Protein AF-A0A960WEB6-F1 (afdb_monomer_lite)

Structure (mmCIF, N/CA/C/O backbone):
data_AF-A0A960WEB6-F1
#
_entry.id   AF-A0A960WEB6-F1
#
loop_
_atom_site.group_PDB
_atom_site.id
_atom_site.type_symbol
_atom_site.label_atom_id
_atom_site.label_alt_id
_atom_site.label_comp_id
_atom_site.label_asym_id
_atom_site.label_entity_id
_atom_site.label_seq_id
_atom_site.pdbx_PDB_ins_code
_atom_site.Cartn_x
_atom_site.Cartn_y
_atom_site.Cartn_z
_atom_site.occupancy
_atom_site.B_iso_or_equiv
_atom_site.auth_seq_id
_atom_site.auth_comp_id
_atom_site.auth_asym_id
_atom_site.auth_atom_id
_atom_site.pdbx_PDB_model_num
ATOM 1 N N . MET A 1 1 ? 11.091 -29.863 21.873 1.00 41.56 1 MET A N 1
ATOM 2 C CA . MET A 1 1 ? 10.348 -28.771 21.211 1.00 41.56 1 MET A CA 1
ATOM 3 C C . MET A 1 1 ? 10.052 -27.746 22.289 1.00 41.56 1 MET A C 1
ATOM 5 O O . MET A 1 1 ? 9.128 -27.956 23.065 1.00 41.56 1 MET A O 1
ATOM 9 N N . GLU A 1 2 ? 10.918 -26.744 22.429 1.00 36.41 2 GLU A N 1
ATOM 10 C CA . GLU A 1 2 ? 10.738 -25.656 23.397 1.00 36.41 2 GLU A CA 1
ATOM 11 C C . GLU A 1 2 ? 9.617 -24.738 22.902 1.00 36.41 2 GLU A C 1
ATOM 13 O O . GLU A 1 2 ? 9.575 -24.373 21.727 1.00 36.41 2 GLU A O 1
ATOM 18 N N . ARG A 1 3 ? 8.642 -24.470 23.773 1.00 39.19 3 ARG A N 1
ATOM 19 C CA . ARG A 1 3 ? 7.502 -23.602 23.480 1.00 39.19 3 ARG A CA 1
ATOM 20 C C . ARG A 1 3 ? 7.914 -22.182 23.846 1.00 39.19 3 ARG A C 1
ATOM 22 O O . ARG A 1 3 ? 8.181 -21.927 25.014 1.00 39.19 3 ARG A O 1
ATOM 29 N N . ILE A 1 4 ? 7.975 -21.312 22.843 1.00 36.56 4 ILE A N 1
ATOM 30 C CA . ILE A 1 4 ? 8.180 -19.869 23.007 1.00 36.56 4 ILE A CA 1
ATOM 31 C C . ILE A 1 4 ? 7.032 -19.332 23.867 1.00 36.56 4 ILE A C 1
ATOM 33 O O . ILE A 1 4 ? 5.871 -19.702 23.648 1.00 36.56 4 ILE A O 1
ATOM 37 N N . SER A 1 5 ? 7.366 -18.536 24.880 1.00 41.53 5 SER A N 1
ATOM 38 C CA . SER A 1 5 ? 6.390 -18.057 25.862 1.00 41.53 5 SER A CA 1
ATOM 39 C C . SER A 1 5 ? 5.524 -16.937 25.265 1.00 41.53 5 SER A C 1
ATOM 41 O O . SER A 1 5 ? 6.010 -16.194 24.414 1.00 41.53 5 SER A O 1
ATOM 43 N N . PRO A 1 6 ? 4.254 -16.777 25.687 1.00 51.25 6 PRO A N 1
ATOM 44 C CA . PRO A 1 6 ? 3.373 -15.714 25.190 1.00 51.25 6 PRO A CA 1
ATOM 45 C C . PRO A 1 6 ? 3.965 -14.304 25.348 1.00 51.25 6 PRO A C 1
ATOM 47 O O . PRO A 1 6 ? 3.775 -13.474 24.466 1.00 51.25 6 PRO A O 1
ATOM 50 N N . ASP A 1 7 ? 4.752 -14.074 26.404 1.00 44.97 7 ASP A N 1
ATOM 51 C CA . ASP A 1 7 ? 5.433 -12.797 26.653 1.00 44.97 7 ASP A CA 1
ATOM 52 C C . ASP A 1 7 ? 6.537 -12.485 25.618 1.00 44.97 7 ASP A C 1
ATOM 54 O O . ASP A 1 7 ? 6.751 -11.327 25.269 1.00 44.97 7 ASP A O 1
ATOM 58 N N . GLU A 1 8 ? 7.189 -13.501 25.033 1.00 43.72 8 GLU A N 1
ATOM 59 C CA . GLU A 1 8 ? 8.201 -13.301 23.978 1.00 43.72 8 GLU A CA 1
ATOM 60 C C . GLU A 1 8 ? 7.568 -12.940 22.619 1.00 43.72 8 GLU A C 1
ATOM 62 O O . GLU A 1 8 ? 8.235 -12.361 21.759 1.00 43.72 8 GLU A O 1
ATOM 67 N N . MET A 1 9 ? 6.277 -13.240 22.406 1.00 47.41 9 MET A N 1
ATOM 68 C CA . MET A 1 9 ? 5.550 -12.769 21.217 1.00 47.41 9 MET A CA 1
ATOM 69 C C . MET A 1 9 ? 5.162 -11.289 21.315 1.00 47.41 9 MET A C 1
ATOM 71 O O . MET A 1 9 ? 5.065 -10.621 20.285 1.00 47.41 9 MET A O 1
ATOM 75 N N . GLU A 1 10 ? 4.956 -10.761 22.523 1.00 42.75 10 GLU A N 1
ATOM 76 C CA . GLU A 1 10 ? 4.537 -9.370 22.724 1.00 42.75 10 GLU A CA 1
ATOM 77 C C . GLU A 1 10 ? 5.713 -8.387 22.560 1.00 42.75 10 GLU A C 1
ATOM 79 O O . GLU A 1 10 ? 5.542 -7.284 22.032 1.00 42.75 10 GLU A O 1
ATOM 84 N N . GLU A 1 11 ? 6.937 -8.823 22.877 1.00 34.66 11 GLU A N 1
ATOM 85 C CA . GLU A 1 11 ? 8.160 -8.022 22.705 1.00 34.66 11 GLU A CA 1
ATOM 86 C C . GLU A 1 11 ? 8.600 -7.872 21.233 1.00 34.66 11 GLU A C 1
ATOM 88 O O . GLU A 1 11 ? 9.258 -6.896 20.865 1.00 34.66 11 GLU A O 1
ATOM 93 N N . LEU A 1 12 ? 8.176 -8.780 20.345 1.00 32.31 12 LEU A N 1
ATOM 94 C CA . LEU A 1 12 ? 8.430 -8.679 18.899 1.00 32.31 12 LEU A CA 1
ATOM 95 C C . LEU A 1 12 ? 7.468 -7.718 18.179 1.00 32.31 12 LEU A C 1
ATOM 97 O O . LEU A 1 12 ? 7.772 -7.265 17.077 1.00 32.31 12 LEU A O 1
ATOM 101 N N . SER A 1 13 ? 6.346 -7.344 18.804 1.00 39.22 13 SER A N 1
ATOM 102 C CA . SER A 1 13 ? 5.365 -6.405 18.237 1.00 39.22 13 SER A CA 1
ATOM 103 C C . SER A 1 13 ? 5.716 -4.923 18.472 1.00 39.22 13 SER A C 1
ATOM 105 O O . SER A 1 13 ? 5.025 -4.032 17.958 1.00 39.22 13 SER A O 1
ATOM 107 N N . GLN A 1 14 ? 6.759 -4.623 19.252 1.00 34.97 14 GLN A N 1
ATOM 108 C CA . GLN A 1 14 ? 7.078 -3.250 19.667 1.00 34.97 14 GLN A CA 1
ATOM 109 C C . GLN A 1 14 ? 8.171 -2.566 18.839 1.00 34.97 14 GLN A C 1
ATOM 111 O O . GLN A 1 14 ? 8.515 -1.420 19.120 1.00 34.97 14 GLN A O 1
ATOM 116 N N . LYS A 1 15 ? 8.691 -3.196 17.778 1.00 34.06 15 LYS A N 1
ATOM 117 C CA . LYS A 1 15 ? 9.842 -2.657 17.042 1.00 34.06 15 LYS A CA 1
ATOM 118 C C . LYS A 1 15 ? 9.571 -2.369 15.569 1.00 34.06 15 LYS A C 1
ATOM 120 O O . LYS A 1 15 ? 10.258 -2.892 14.704 1.00 34.06 15 LYS A O 1
ATOM 125 N N . THR A 1 16 ? 8.648 -1.450 15.305 1.00 36.56 16 THR A N 1
ATOM 126 C CA . THR A 1 16 ? 8.572 -0.747 14.012 1.00 36.56 16 THR A CA 1
ATOM 127 C C . THR A 1 16 ? 7.872 0.599 14.181 1.00 36.56 16 THR A C 1
ATOM 129 O O . THR A 1 16 ? 6.838 0.888 13.587 1.00 36.56 16 THR A O 1
ATOM 132 N N . GLU A 1 17 ? 8.470 1.488 14.976 1.00 37.22 17 GLU A N 1
ATOM 133 C CA . GLU A 1 17 ? 8.289 2.928 14.757 1.00 37.22 17 GLU A CA 1
ATOM 134 C C . GLU A 1 17 ? 9.098 3.330 13.517 1.00 37.22 17 GLU A C 1
ATOM 136 O O . GLU A 1 17 ? 10.108 4.029 13.565 1.00 37.22 17 GLU A O 1
ATOM 141 N N . SER A 1 18 ? 8.671 2.827 12.360 1.00 40.78 18 SER A N 1
ATOM 142 C CA . SER A 1 18 ? 9.039 3.412 11.082 1.00 40.78 18 SER A CA 1
ATOM 143 C C . SER A 1 18 ? 8.237 4.705 10.988 1.00 40.78 18 SER A C 1
ATOM 145 O O . SER A 1 18 ? 7.078 4.680 10.573 1.00 40.78 18 SER A O 1
ATOM 147 N N . SER A 1 19 ? 8.834 5.817 11.432 1.00 41.06 19 SER A N 1
ATOM 148 C CA . SER A 1 19 ? 8.321 7.184 11.283 1.00 41.06 19 SER A CA 1
ATOM 149 C C . SER A 1 19 ? 8.014 7.471 9.808 1.00 41.06 19 SER A C 1
ATOM 151 O O . SER A 1 19 ? 8.820 8.018 9.058 1.00 41.06 19 SER A O 1
ATOM 153 N N . ASN A 1 20 ? 6.836 7.042 9.359 1.00 49.72 20 ASN A N 1
ATOM 154 C CA . ASN A 1 20 ? 6.242 7.373 8.073 1.00 49.72 20 ASN A CA 1
ATOM 155 C C . ASN A 1 20 ? 5.567 8.748 8.208 1.00 49.72 20 ASN A C 1
ATOM 157 O O . ASN A 1 20 ? 4.365 8.858 7.976 1.00 49.72 20 ASN A O 1
ATOM 161 N N . ASP A 1 21 ? 6.317 9.775 8.618 1.00 51.50 21 ASP A N 1
ATOM 162 C CA . ASP A 1 21 ? 5.832 11.168 8.691 1.00 51.50 21 ASP A CA 1
ATOM 163 C C . ASP A 1 21 ? 5.622 11.790 7.300 1.00 51.50 21 ASP A C 1
ATOM 165 O O . ASP A 1 21 ? 5.039 12.859 7.153 1.00 51.50 21 ASP A O 1
ATOM 169 N N . GLY A 1 22 ? 6.059 11.101 6.243 1.00 62.12 22 GLY A N 1
ATOM 170 C CA . GLY A 1 22 ? 5.788 11.489 4.865 1.00 62.12 22 GLY A CA 1
ATOM 171 C C . GLY A 1 22 ? 4.398 11.065 4.381 1.00 62.12 22 GLY A C 1
ATOM 172 O O . GLY A 1 22 ? 3.859 10.025 4.764 1.00 62.12 22 GLY A O 1
ATOM 173 N N . VAL A 1 23 ? 3.861 11.822 3.419 1.00 77.75 23 VAL A N 1
ATOM 174 C CA . VAL A 1 23 ? 2.577 11.536 2.748 1.00 77.75 23 VAL A CA 1
ATOM 175 C C . VAL A 1 23 ? 2.565 10.170 2.040 1.00 77.75 23 VAL A C 1
ATOM 177 O O . VAL A 1 23 ? 1.503 9.583 1.839 1.00 77.75 23 VAL A O 1
ATOM 180 N N . ALA A 1 24 ? 3.731 9.639 1.656 1.00 82.94 24 ALA A N 1
ATOM 181 C CA . ALA A 1 24 ? 3.850 8.364 0.954 1.00 82.94 24 ALA A CA 1
ATOM 182 C C . ALA A 1 24 ? 4.373 7.237 1.858 1.00 82.94 24 ALA A C 1
ATOM 184 O O . ALA A 1 24 ? 5.443 7.360 2.453 1.00 82.94 24 ALA A O 1
ATOM 185 N N . ILE A 1 25 ? 3.671 6.101 1.877 1.00 86.56 25 ILE A N 1
ATOM 186 C CA . ILE A 1 25 ? 4.084 4.890 2.596 1.00 86.56 25 ILE A CA 1
ATOM 187 C C . ILE A 1 25 ? 5.228 4.218 1.834 1.00 86.56 25 ILE A C 1
ATOM 189 O O . ILE A 1 25 ? 5.082 3.866 0.658 1.00 86.56 25 ILE A O 1
ATOM 193 N N . LYS A 1 26 ? 6.352 3.987 2.520 1.00 83.00 26 LYS A N 1
ATOM 194 C CA . LYS A 1 26 ? 7.469 3.179 2.017 1.00 83.00 26 LYS A CA 1
ATOM 195 C C . LYS A 1 26 ? 7.743 2.035 2.986 1.00 83.00 26 LYS A C 1
ATOM 197 O O . LYS A 1 26 ? 8.348 2.249 4.027 1.00 83.00 26 LYS A O 1
ATOM 202 N N . LEU A 1 27 ? 7.335 0.828 2.606 1.00 86.56 27 LEU A N 1
ATOM 203 C CA . LEU A 1 27 ? 7.599 -0.382 3.384 1.00 86.56 27 LEU A CA 1
ATOM 204 C C . LEU A 1 27 ? 9.065 -0.813 3.253 1.00 86.56 27 LEU A C 1
ATOM 206 O O . LEU A 1 27 ? 9.566 -0.986 2.133 1.00 86.56 27 LEU A O 1
ATOM 210 N N . LYS A 1 28 ? 9.745 -1.004 4.382 1.00 87.56 28 LYS A N 1
ATOM 211 C CA . LYS A 1 28 ? 11.046 -1.676 4.502 1.00 87.56 28 LYS A CA 1
ATOM 212 C C . LYS A 1 28 ? 10.857 -3.168 4.787 1.00 87.56 28 LYS A C 1
ATOM 214 O O . LYS A 1 28 ? 9.741 -3.670 4.802 1.00 87.56 28 LYS A O 1
ATOM 219 N N . ASP A 1 29 ? 11.968 -3.882 4.906 1.00 88.69 29 ASP A N 1
ATOM 220 C CA . ASP A 1 29 ? 11.950 -5.285 5.315 1.00 88.69 29 ASP A CA 1
ATOM 221 C C . ASP A 1 29 ? 11.409 -5.412 6.744 1.00 88.69 29 ASP A C 1
ATOM 223 O O . ASP A 1 29 ? 11.871 -4.699 7.635 1.00 88.69 29 ASP A O 1
ATOM 227 N N . GLY A 1 30 ? 10.415 -6.277 6.932 1.00 87.94 30 GLY A N 1
ATOM 228 C CA . GLY A 1 30 ? 9.715 -6.468 8.199 1.00 87.94 30 GLY A CA 1
ATOM 229 C C . GLY A 1 30 ? 8.650 -5.413 8.500 1.00 87.94 30 GLY A C 1
ATOM 230 O O . GLY A 1 30 ? 7.954 -5.555 9.500 1.00 87.94 30 GLY A O 1
ATOM 231 N N . ASP A 1 31 ? 8.490 -4.385 7.657 1.00 89.94 31 ASP A N 1
ATOM 232 C CA . ASP A 1 31 ? 7.407 -3.418 7.822 1.00 89.94 31 ASP A CA 1
ATOM 233 C C . ASP A 1 31 ? 6.093 -3.988 7.269 1.00 89.94 31 ASP A C 1
ATOM 235 O O . ASP A 1 31 ? 6.035 -4.615 6.200 1.00 89.94 31 ASP A O 1
ATOM 239 N N . ASP A 1 32 ? 5.007 -3.635 7.940 1.00 92.88 32 ASP A N 1
ATOM 240 C CA . ASP A 1 32 ? 3.652 -3.822 7.462 1.00 92.88 32 ASP A CA 1
ATOM 241 C C . ASP A 1 32 ? 2.791 -2.587 7.744 1.00 92.88 32 ASP A C 1
ATOM 243 O O . ASP A 1 32 ? 3.136 -1.710 8.540 1.00 92.88 32 ASP A O 1
ATOM 247 N N . PHE A 1 33 ? 1.671 -2.484 7.036 1.00 92.69 33 PHE A N 1
ATOM 248 C CA . PHE A 1 33 ? 0.610 -1.560 7.400 1.00 92.69 33 PHE A CA 1
ATOM 249 C C . PHE A 1 33 ? -0.751 -2.229 7.250 1.00 92.69 33 PHE A C 1
ATOM 251 O O . PHE A 1 33 ? -0.976 -3.052 6.358 1.00 92.69 33 PHE A O 1
ATOM 258 N N . ASN A 1 34 ? -1.683 -1.790 8.090 1.00 93.56 34 ASN A N 1
ATOM 259 C CA . ASN A 1 34 ? -3.097 -2.107 7.975 1.00 93.56 34 ASN A CA 1
ATOM 260 C C . ASN A 1 34 ? -3.823 -0.897 7.400 1.00 93.56 34 ASN A C 1
ATOM 262 O O . ASN A 1 34 ? -3.634 0.218 7.881 1.00 93.56 34 ASN A O 1
ATOM 266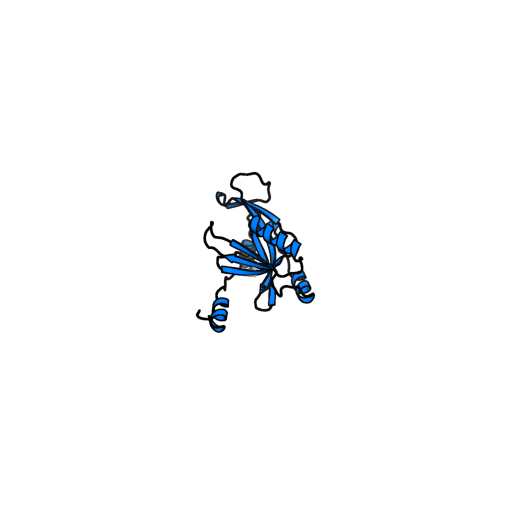 N N . GLY A 1 35 ? -4.639 -1.077 6.367 1.00 92.50 35 GLY A N 1
ATOM 267 C CA . GLY A 1 35 ? -5.379 0.047 5.808 1.00 92.50 35 GLY A CA 1
ATOM 268 C C . GLY A 1 35 ? -6.407 -0.320 4.755 1.00 92.50 35 GLY A C 1
ATOM 269 O O . GLY A 1 35 ? -6.467 -1.448 4.269 1.00 92.50 35 GLY A O 1
ATOM 270 N N . VAL A 1 36 ? -7.222 0.665 4.402 1.00 92.19 36 VAL A N 1
ATOM 271 C CA . VAL A 1 36 ? -8.290 0.547 3.406 1.00 92.19 36 VAL A CA 1
ATOM 272 C C . VAL A 1 36 ? -7.885 1.295 2.151 1.00 92.19 36 VAL A C 1
ATOM 274 O O . VAL A 1 36 ? -7.434 2.436 2.224 1.00 92.19 36 VAL A O 1
ATOM 277 N N . ILE A 1 37 ? -8.052 0.666 0.990 1.00 92.19 37 ILE A N 1
ATOM 278 C CA . ILE A 1 37 ? -7.805 1.320 -0.296 1.00 92.19 37 ILE A CA 1
ATOM 279 C C . ILE A 1 37 ? -8.994 2.217 -0.635 1.00 92.19 37 ILE A C 1
ATOM 281 O O . ILE A 1 37 ? -10.114 1.732 -0.768 1.00 92.19 37 ILE A O 1
ATOM 285 N N . VAL A 1 38 ? -8.736 3.510 -0.832 1.00 89.81 38 VAL A N 1
ATOM 286 C CA . VAL A 1 38 ? -9.773 4.515 -1.086 1.00 89.81 38 VAL A CA 1
ATOM 287 C C . VAL A 1 38 ? -9.698 4.993 -2.534 1.00 89.81 38 VAL A C 1
ATOM 289 O O . VAL A 1 38 ? -8.678 5.501 -3.003 1.00 89.81 38 VAL A O 1
ATOM 292 N N . GLY A 1 39 ? -10.804 4.845 -3.263 1.00 85.81 39 GLY A N 1
ATOM 293 C CA . GLY A 1 39 ? -10.948 5.352 -4.627 1.00 85.81 39 GLY A CA 1
ATOM 294 C C . GLY A 1 39 ? -10.140 4.595 -5.691 1.00 85.81 39 GLY A C 1
ATOM 295 O O . GLY A 1 39 ? -9.911 3.387 -5.615 1.00 85.81 39 GLY A O 1
ATOM 296 N N . LYS A 1 40 ? -9.763 5.311 -6.760 1.00 85.88 40 LYS A N 1
ATOM 297 C CA . LYS A 1 40 ? -9.049 4.744 -7.917 1.00 85.88 40 LYS A CA 1
ATOM 298 C C . LYS A 1 40 ? -7.540 4.897 -7.763 1.00 85.88 40 LYS A C 1
ATOM 300 O O . LYS A 1 40 ? -7.052 5.910 -7.271 1.00 85.88 40 LYS A O 1
ATOM 305 N N . TYR A 1 41 ? -6.801 3.924 -8.283 1.00 88.19 41 TYR A N 1
ATOM 306 C CA . TYR A 1 41 ? -5.347 3.999 -8.384 1.00 88.19 41 TYR A CA 1
ATOM 307 C C . TYR A 1 41 ? -4.910 4.681 -9.680 1.00 88.19 41 TYR A C 1
ATOM 309 O O . TYR A 1 41 ? -5.622 4.642 -10.687 1.00 88.19 41 TYR A O 1
ATOM 317 N N . LYS A 1 42 ? -3.715 5.280 -9.667 1.00 87.81 42 LYS A N 1
ATOM 318 C CA .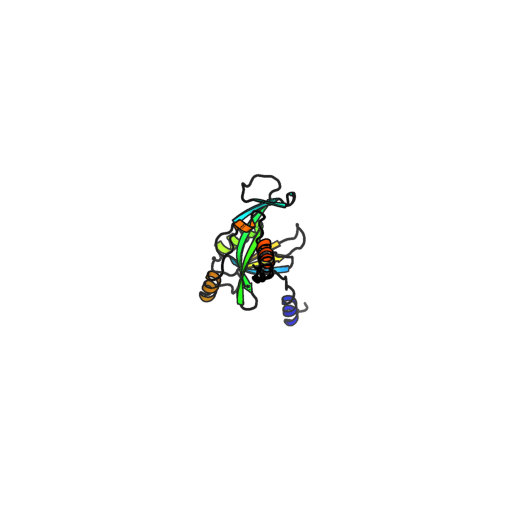 LYS A 1 42 ? -3.062 5.799 -10.877 1.00 87.81 42 LYS A CA 1
ATOM 319 C C . LYS A 1 42 ? -1.833 4.968 -11.210 1.00 87.81 42 LYS A C 1
ATOM 321 O O . LYS A 1 42 ? -1.041 4.631 -10.329 1.00 87.81 42 LYS A O 1
ATOM 326 N N . ILE A 1 43 ? -1.691 4.650 -12.491 1.00 85.19 43 ILE A N 1
ATOM 327 C CA . ILE A 1 43 ? -0.512 3.991 -13.049 1.00 85.19 43 ILE A CA 1
ATOM 328 C C . ILE A 1 43 ? 0.425 5.079 -13.559 1.00 85.19 43 ILE A C 1
ATOM 330 O O . ILE A 1 43 ? -0.019 6.035 -14.192 1.00 85.19 43 ILE A O 1
ATOM 334 N N . TY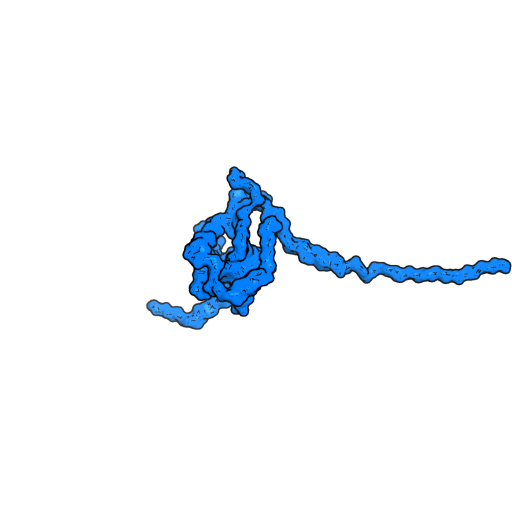R A 1 44 ? 1.713 4.917 -13.298 1.00 86.31 44 TYR A N 1
ATOM 335 C CA . TYR A 1 44 ? 2.754 5.781 -13.824 1.00 86.31 44 TYR A CA 1
ATOM 336 C C . TYR A 1 44 ? 4.009 4.974 -14.148 1.00 86.31 44 TYR A C 1
ATOM 338 O O . TYR A 1 44 ? 4.134 3.801 -13.783 1.00 86.31 44 TYR A O 1
ATOM 346 N N . TYR A 1 45 ? 4.947 5.600 -14.847 1.00 84.56 45 TYR A N 1
ATOM 347 C CA . TYR A 1 45 ? 6.192 4.969 -15.258 1.00 84.56 45 TYR A CA 1
ATOM 348 C C . TYR A 1 45 ? 7.355 5.730 -14.654 1.00 84.56 45 TYR A C 1
ATOM 350 O O . TYR A 1 45 ? 7.408 6.956 -14.747 1.00 84.56 45 TYR A O 1
ATOM 358 N N . ASN A 1 46 ? 8.298 5.011 -14.050 1.00 83.38 46 ASN A N 1
ATOM 359 C CA . ASN A 1 46 ? 9.525 5.604 -13.543 1.00 83.38 46 ASN A CA 1
ATOM 360 C C . ASN A 1 46 ? 10.756 5.006 -14.223 1.00 83.38 46 ASN A C 1
ATOM 362 O O . ASN A 1 46 ? 10.851 3.806 -14.478 1.00 83.38 46 ASN A O 1
ATOM 366 N N . ASN A 1 47 ? 11.732 5.857 -14.497 1.00 79.94 47 ASN A N 1
ATOM 367 C CA . ASN A 1 47 ? 13.047 5.446 -14.942 1.00 79.94 47 ASN A CA 1
ATOM 368 C C . ASN A 1 47 ? 14.047 5.824 -13.849 1.00 79.94 47 ASN A C 1
ATOM 370 O O . ASN A 1 47 ? 14.327 7.004 -13.633 1.00 79.94 47 ASN A O 1
ATOM 374 N N . PHE A 1 48 ? 14.561 4.815 -13.140 1.00 74.25 48 PHE A N 1
ATOM 375 C CA . PHE A 1 48 ? 15.507 5.019 -12.039 1.00 74.25 48 PHE A CA 1
ATOM 376 C C . PHE A 1 48 ? 16.815 5.656 -12.514 1.00 74.25 48 PHE A C 1
ATOM 378 O O . PHE A 1 48 ? 17.353 6.514 -11.817 1.00 74.25 48 PHE A O 1
ATOM 385 N N . ASN A 1 49 ? 17.283 5.303 -13.716 1.00 76.44 49 ASN A N 1
ATOM 386 C CA . ASN A 1 49 ? 18.520 5.846 -14.280 1.00 76.44 49 ASN A CA 1
ATOM 387 C C . ASN A 1 49 ? 18.378 7.341 -14.587 1.00 76.44 49 ASN A C 1
ATOM 389 O O . ASN A 1 49 ? 19.290 8.118 -14.331 1.00 76.44 49 ASN A O 1
ATOM 393 N N . LEU A 1 50 ? 17.211 7.749 -15.093 1.00 75.44 50 LEU A N 1
ATOM 394 C CA . LEU A 1 50 ? 16.915 9.146 -15.421 1.00 75.44 50 LEU A CA 1
ATOM 395 C C . LEU A 1 50 ? 16.332 9.940 -14.243 1.00 75.44 50 LEU A C 1
ATOM 397 O O . LEU A 1 50 ? 16.057 11.127 -14.403 1.00 75.44 50 LEU A O 1
ATOM 401 N N . LYS A 1 51 ? 16.094 9.295 -13.088 1.00 76.69 51 LYS A N 1
ATOM 402 C CA . LYS A 1 51 ? 15.372 9.854 -11.928 1.00 76.69 51 LYS A CA 1
ATOM 403 C C . LYS A 1 51 ? 14.083 10.586 -12.329 1.00 76.69 51 LYS A C 1
ATOM 405 O O . LYS A 1 51 ? 13.731 11.612 -11.752 1.00 76.69 51 LYS A O 1
ATOM 410 N N . LYS A 1 52 ? 13.392 10.063 -13.346 1.00 73.62 52 LYS A N 1
ATOM 411 C CA . LYS A 1 52 ? 12.229 10.700 -13.969 1.00 73.62 52 LYS A CA 1
ATOM 412 C C . LYS A 1 52 ? 11.006 9.806 -13.836 1.00 73.62 52 LYS A C 1
ATOM 414 O O . LYS A 1 52 ? 11.100 8.595 -14.035 1.00 73.62 52 LYS A O 1
ATOM 419 N N . SER A 1 53 ? 9.871 10.428 -13.553 1.00 75.69 53 SER A N 1
ATOM 420 C CA . SER A 1 53 ? 8.555 9.796 -13.530 1.00 75.69 53 SER A CA 1
ATOM 421 C C . SER A 1 53 ? 7.651 10.499 -14.539 1.00 75.69 53 SER A C 1
ATOM 423 O O . SER A 1 53 ? 7.757 11.713 -14.714 1.00 75.69 53 SER A O 1
ATOM 425 N N . VAL A 1 54 ? 6.834 9.734 -15.261 1.00 76.00 54 VAL A N 1
ATOM 426 C CA . VAL A 1 54 ? 5.914 10.245 -16.287 1.00 76.00 54 VAL A CA 1
ATOM 427 C C . VAL A 1 54 ? 4.616 9.442 -16.308 1.00 76.00 54 VAL A C 1
ATOM 429 O O . VAL A 1 54 ? 4.591 8.260 -15.961 1.00 76.00 54 VAL A O 1
ATOM 432 N N . SER A 1 55 ? 3.547 10.076 -16.788 1.00 68.25 55 SER A N 1
ATOM 433 C CA . SER A 1 55 ? 2.231 9.447 -16.994 1.00 68.25 55 SER A CA 1
ATOM 434 C C . SER A 1 55 ? 2.029 8.855 -18.406 1.00 68.25 55 SER A C 1
ATOM 436 O O . SER A 1 55 ? 0.912 8.477 -18.743 1.00 68.25 55 SER A O 1
ATOM 438 N N . VAL A 1 56 ? 3.068 8.806 -19.254 1.00 61.97 56 VAL A N 1
ATOM 439 C CA . VAL A 1 56 ? 2.967 8.478 -20.699 1.00 61.97 56 VAL A CA 1
ATOM 440 C C . VAL A 1 56 ? 3.396 7.048 -21.074 1.00 61.97 56 VAL A C 1
ATOM 442 O O . VAL A 1 56 ? 4.053 6.367 -20.295 1.00 61.97 56 VAL A O 1
ATOM 445 N N . ASP A 1 57 ? 2.965 6.639 -22.276 1.00 54.97 57 ASP A N 1
ATOM 446 C CA . ASP A 1 57 ? 2.794 5.292 -22.853 1.00 54.97 57 ASP A CA 1
ATOM 447 C C . ASP A 1 57 ? 3.770 4.159 -22.427 1.00 54.97 57 ASP A C 1
ATOM 449 O O . ASP A 1 57 ? 4.996 4.328 -22.470 1.00 54.97 57 ASP A O 1
ATOM 453 N N . PRO A 1 58 ? 3.250 2.951 -22.109 1.00 53.09 58 PRO A N 1
ATOM 454 C CA . PRO A 1 58 ? 4.040 1.735 -21.909 1.00 53.09 58 PRO A CA 1
ATOM 455 C C . PRO A 1 58 ? 4.739 1.299 -23.201 1.00 53.09 58 PRO A C 1
ATOM 457 O O . PRO A 1 58 ? 4.181 0.568 -24.013 1.00 53.09 58 PRO A O 1
ATOM 460 N N . GLY A 1 59 ? 5.996 1.689 -23.387 1.00 57.47 59 GLY A N 1
ATOM 461 C CA . GLY A 1 59 ? 6.760 1.179 -24.532 1.00 57.4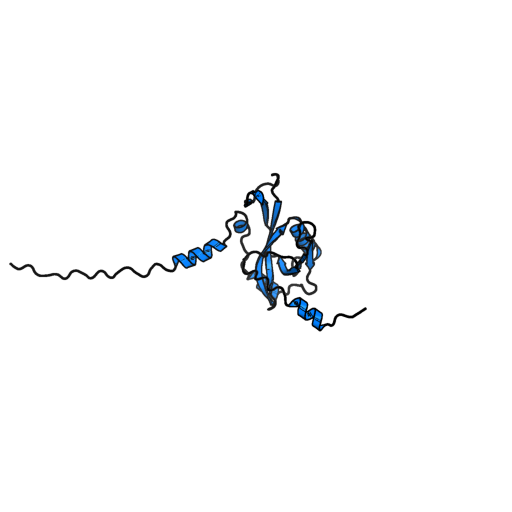7 59 GLY A CA 1
ATOM 462 C C . GLY A 1 59 ? 8.256 1.445 -24.530 1.00 57.47 59 GLY A C 1
ATOM 463 O O . GLY A 1 59 ? 8.970 0.883 -25.355 1.00 57.47 59 GLY A O 1
ATOM 464 N N . GLN A 1 60 ? 8.762 2.274 -23.618 1.00 66.25 60 GLN A N 1
ATOM 465 C CA . GLN A 1 60 ? 10.174 2.632 -23.627 1.00 66.25 60 GLN A CA 1
ATOM 466 C C . GLN A 1 60 ? 11.012 1.679 -22.755 1.00 66.25 60 GLN A C 1
ATOM 468 O O . GLN A 1 60 ? 10.707 1.499 -21.571 1.00 66.25 60 GLN A O 1
ATOM 473 N N . PRO A 1 61 ? 12.097 1.093 -23.297 1.00 70.88 61 PRO A N 1
ATOM 474 C CA . PRO A 1 61 ? 13.045 0.308 -22.514 1.00 70.88 61 PRO A CA 1
ATOM 475 C C . PRO A 1 61 ? 13.585 1.105 -21.317 1.00 70.88 61 PRO A C 1
ATOM 477 O O . PRO A 1 61 ? 13.873 2.296 -21.426 1.00 70.88 61 PRO A O 1
ATOM 480 N N . GLY A 1 62 ? 13.731 0.447 -20.165 1.00 74.31 62 GLY A N 1
ATOM 481 C CA . GLY A 1 62 ? 14.255 1.064 -18.938 1.00 74.31 62 GLY A CA 1
ATOM 482 C C . GLY A 1 62 ? 13.221 1.792 -18.070 1.00 74.31 62 GLY A C 1
ATOM 483 O O . GLY A 1 62 ? 13.578 2.291 -17.002 1.00 74.31 62 GLY A O 1
ATOM 484 N N . TRP A 1 63 ? 11.950 1.826 -18.479 1.00 79.69 63 TRP A N 1
ATOM 485 C CA . TRP A 1 63 ? 10.854 2.347 -17.663 1.00 79.69 63 TRP A CA 1
ATOM 486 C C . TRP A 1 63 ? 10.146 1.223 -16.908 1.00 79.69 63 TRP A C 1
ATOM 488 O O . TRP A 1 63 ? 9.720 0.233 -17.501 1.00 79.69 63 TRP A O 1
ATOM 498 N N . ASN A 1 64 ? 9.988 1.383 -15.596 1.00 81.50 64 ASN A N 1
ATOM 499 C CA . ASN A 1 64 ? 9.255 0.442 -14.758 1.00 81.50 64 ASN A CA 1
ATOM 500 C C . ASN A 1 64 ? 7.851 0.973 -14.482 1.00 81.50 64 ASN A C 1
ATOM 502 O O . ASN A 1 64 ? 7.660 2.145 -14.160 1.00 81.50 64 ASN A O 1
ATOM 506 N N . THR A 1 65 ? 6.860 0.091 -14.579 1.00 86.38 65 THR A N 1
ATOM 507 C CA . THR A 1 65 ? 5.478 0.420 -14.233 1.00 86.38 65 THR A CA 1
ATOM 508 C C . THR A 1 65 ? 5.290 0.415 -12.720 1.00 86.38 65 THR A C 1
ATOM 510 O O . THR A 1 65 ? 5.587 -0.572 -12.034 1.00 86.38 65 THR A O 1
ATOM 513 N N . ARG A 1 66 ? 4.740 1.509 -12.209 1.00 87.38 66 ARG A N 1
ATOM 514 C CA . ARG A 1 66 ? 4.435 1.733 -10.801 1.00 87.38 66 ARG A CA 1
ATOM 515 C C . ARG A 1 66 ? 2.983 2.177 -10.655 1.00 87.38 66 ARG A C 1
ATOM 517 O O . ARG A 1 66 ? 2.373 2.678 -11.599 1.00 87.38 66 ARG A O 1
ATOM 524 N N . CYS A 1 67 ? 2.434 1.991 -9.466 1.00 88.81 67 CYS A N 1
ATOM 525 C CA . CYS A 1 67 ? 1.071 2.375 -9.138 1.00 88.81 67 CYS A CA 1
ATOM 526 C C . CYS A 1 67 ? 1.053 3.153 -7.825 1.00 88.81 67 CYS A C 1
ATOM 528 O O . CYS A 1 67 ? 1.824 2.848 -6.915 1.00 88.81 67 CYS A O 1
ATOM 530 N N . LYS A 1 68 ? 0.154 4.133 -7.725 1.00 90.50 68 LYS A N 1
ATOM 531 C CA . LYS A 1 68 ? -0.157 4.832 -6.475 1.00 90.50 68 LYS A CA 1
ATOM 532 C C . LYS A 1 68 ? -1.612 4.604 -6.087 1.00 90.50 68 LYS A C 1
ATOM 534 O O . LYS A 1 68 ? -2.488 4.660 -6.952 1.00 90.50 68 LYS A O 1
ATOM 539 N N . PHE A 1 69 ? -1.846 4.399 -4.798 1.00 91.31 69 PHE A N 1
ATOM 540 C CA . PHE A 1 69 ? -3.160 4.248 -4.178 1.00 91.31 69 PHE A CA 1
ATOM 541 C C . PHE A 1 69 ? -3.320 5.278 -3.064 1.00 91.31 69 PHE A C 1
ATOM 543 O O . PHE A 1 69 ? -2.353 5.545 -2.354 1.00 91.31 69 PHE A O 1
ATOM 550 N N . ASN A 1 70 ? -4.528 5.805 -2.878 1.00 91.06 70 ASN A N 1
ATOM 551 C CA . ASN A 1 70 ? -4.895 6.426 -1.610 1.00 91.06 70 ASN A CA 1
ATOM 552 C C . ASN A 1 70 ? -5.268 5.317 -0.628 1.00 91.06 70 ASN A C 1
ATOM 554 O O . ASN A 1 70 ? -6.001 4.391 -0.983 1.00 91.06 70 ASN A O 1
ATOM 558 N N . VAL A 1 71 ? -4.719 5.388 0.578 1.00 92.44 71 VAL A N 1
ATOM 559 C CA . VAL A 1 71 ? -4.907 4.383 1.618 1.00 92.44 71 VAL A CA 1
ATOM 560 C C . VAL A 1 71 ? -5.205 5.079 2.934 1.00 92.44 71 VAL A C 1
ATOM 562 O O . VAL A 1 71 ? -4.394 5.872 3.408 1.00 92.44 71 VAL A O 1
ATOM 565 N N . ALA A 1 72 ? -6.341 4.754 3.541 1.00 92.50 72 ALA A N 1
ATOM 566 C CA . ALA A 1 72 ? -6.622 5.104 4.924 1.00 92.50 72 ALA A CA 1
ATOM 567 C C . ALA A 1 72 ? -5.930 4.072 5.824 1.00 92.50 72 ALA A C 1
ATOM 569 O O . ALA A 1 72 ? -6.403 2.944 5.964 1.00 92.50 72 ALA A O 1
ATOM 570 N N . VAL A 1 73 ? -4.766 4.428 6.365 1.00 92.69 73 VAL A N 1
ATOM 571 C CA . VAL A 1 73 ? -3.977 3.567 7.256 1.00 92.69 73 VAL A CA 1
ATOM 572 C C . VAL A 1 73 ? -4.609 3.574 8.641 1.00 92.69 73 VAL A C 1
ATOM 574 O O . VAL A 1 73 ? -4.857 4.649 9.181 1.00 92.69 73 VAL A O 1
ATOM 577 N N . LEU A 1 74 ? -4.858 2.390 9.195 1.00 90.94 74 LEU A N 1
ATOM 578 C CA . LEU A 1 74 ? -5.353 2.197 10.552 1.00 90.94 74 LEU A CA 1
ATOM 579 C C . LEU A 1 74 ? -4.182 2.283 11.536 1.00 90.94 74 LEU A C 1
ATOM 581 O O . LEU A 1 74 ? -3.259 1.466 11.490 1.00 90.94 74 LEU A O 1
ATOM 585 N N . ASN A 1 75 ? -4.232 3.267 12.424 1.00 89.12 75 ASN A N 1
ATOM 586 C CA . ASN A 1 75 ? -3.247 3.474 13.476 1.00 89.12 75 ASN A CA 1
ATOM 587 C C . ASN A 1 75 ? -3.589 2.648 14.728 1.00 89.12 75 ASN A C 1
ATOM 589 O O . ASN A 1 75 ? -4.715 2.180 14.906 1.00 89.12 75 ASN A O 1
ATOM 593 N N . LYS A 1 76 ? -2.614 2.490 15.633 1.00 86.00 76 LYS A N 1
ATOM 594 C CA . LYS A 1 76 ? -2.776 1.713 16.879 1.00 86.00 76 LYS A CA 1
ATOM 595 C C . LYS A 1 76 ? -3.833 2.289 17.831 1.00 86.00 76 LYS A C 1
ATOM 597 O O . LYS A 1 76 ? -4.390 1.549 18.631 1.00 86.00 76 LYS A O 1
ATOM 602 N N . ASP A 1 77 ? -4.112 3.586 17.739 1.00 86.00 77 ASP A N 1
ATOM 603 C CA . ASP A 1 77 ? -5.158 4.281 18.499 1.00 86.00 77 ASP A CA 1
ATOM 604 C C . ASP A 1 77 ? -6.567 4.112 17.891 1.00 86.00 77 ASP A C 1
ATOM 606 O O . ASP A 1 77 ? -7.539 4.649 18.419 1.00 86.00 77 ASP A O 1
ATOM 610 N N . GLY A 1 78 ? -6.690 3.375 16.781 1.00 84.00 78 GLY A N 1
ATOM 611 C CA . GLY A 1 78 ? -7.944 3.185 16.054 1.00 84.00 78 GLY A CA 1
ATOM 612 C C . GLY A 1 78 ? -8.318 4.349 15.131 1.00 84.00 78 GLY A C 1
ATOM 613 O O . GLY A 1 78 ? -9.393 4.321 14.530 1.00 84.00 78 GLY A O 1
ATOM 614 N N . SER A 1 79 ? -7.459 5.365 15.000 1.00 88.00 79 SER A N 1
ATOM 615 C CA . SER A 1 79 ? -7.648 6.452 14.038 1.00 88.00 79 SER A CA 1
ATOM 616 C C . SER A 1 79 ? -7.222 6.037 12.628 1.00 88.00 79 SER A C 1
ATOM 618 O O . SER A 1 79 ? -6.450 5.093 12.436 1.00 88.00 79 SER A O 1
ATOM 620 N N . PHE A 1 80 ? -7.717 6.766 11.626 1.00 90.25 80 PHE A N 1
ATOM 621 C CA . PHE A 1 80 ? -7.291 6.601 10.241 1.00 90.25 80 PHE A CA 1
ATOM 622 C C . PHE A 1 80 ? -6.463 7.793 9.777 1.00 90.25 80 PHE A C 1
ATOM 624 O O . PHE A 1 80 ? -6.818 8.946 10.013 1.00 90.25 80 PHE A O 1
ATOM 631 N N . THR A 1 81 ? -5.380 7.523 9.054 1.00 90.12 81 THR A N 1
ATOM 632 C CA . THR A 1 81 ? -4.582 8.559 8.389 1.00 90.12 81 THR A CA 1
ATOM 633 C C . THR A 1 81 ? -4.496 8.284 6.897 1.00 90.12 81 THR A C 1
ATOM 635 O O . THR A 1 81 ? -4.085 7.203 6.475 1.00 90.12 81 THR A O 1
ATOM 638 N N . MET A 1 82 ? -4.855 9.278 6.083 1.00 91.69 82 MET A N 1
ATOM 639 C CA . MET A 1 82 ? -4.781 9.165 4.630 1.00 91.69 82 MET A CA 1
ATOM 640 C C . MET A 1 82 ? -3.334 9.282 4.146 1.00 91.69 82 MET A C 1
ATOM 642 O O . MET A 1 82 ? -2.698 10.328 4.285 1.00 91.69 82 MET A O 1
ATOM 646 N N . LYS A 1 83 ? -2.825 8.226 3.513 1.00 91.44 83 LYS A N 1
ATOM 647 C CA . LYS A 1 83 ? -1.485 8.179 2.922 1.00 91.44 83 LYS A CA 1
ATOM 648 C C . LYS A 1 83 ? -1.528 7.664 1.488 1.00 91.44 83 LYS A C 1
ATOM 650 O O . LYS A 1 83 ? -2.496 7.049 1.045 1.00 91.44 83 LYS A O 1
ATOM 655 N N . VAL A 1 84 ? -0.449 7.900 0.754 1.00 90.94 84 VAL A N 1
ATOM 656 C CA . VAL A 1 84 ? -0.261 7.399 -0.607 1.00 90.94 84 VAL A CA 1
ATOM 657 C C . VAL A 1 84 ? 0.607 6.148 -0.572 1.00 90.94 84 VAL A C 1
ATOM 659 O O . VAL A 1 84 ? 1.783 6.207 -0.222 1.00 90.94 84 VAL A O 1
ATOM 662 N N . PHE A 1 85 ? 0.067 5.007 -0.983 1.00 91.19 85 PHE A N 1
ATOM 663 C CA . PHE A 1 85 ? 0.854 3.789 -1.140 1.00 91.19 85 PHE A CA 1
ATOM 664 C C . PHE A 1 85 ? 1.420 3.696 -2.557 1.00 91.19 85 PHE A C 1
ATOM 666 O O . PHE A 1 85 ? 0.666 3.636 -3.528 1.00 91.19 85 PHE A O 1
ATOM 673 N N . ASP A 1 86 ? 2.750 3.689 -2.676 1.00 90.00 86 ASP A N 1
ATOM 674 C CA . ASP A 1 86 ? 3.472 3.610 -3.946 1.00 90.00 86 ASP A CA 1
ATOM 675 C C . ASP A 1 86 ? 4.117 2.232 -4.125 1.00 90.00 86 ASP A C 1
ATOM 677 O O . ASP A 1 86 ? 5.070 1.874 -3.428 1.00 90.00 86 ASP A O 1
ATOM 681 N N . CYS A 1 87 ? 3.635 1.458 -5.094 1.00 88.94 87 CYS A N 1
ATOM 682 C CA . CYS A 1 87 ? 4.043 0.070 -5.267 1.00 88.94 87 CYS A CA 1
ATOM 683 C C . CYS A 1 87 ? 4.286 -0.311 -6.734 1.00 88.94 87 CYS A C 1
ATOM 685 O O . CYS A 1 87 ? 4.031 0.449 -7.670 1.00 88.94 87 CYS A O 1
ATOM 687 N N . SER A 1 88 ? 4.865 -1.495 -6.947 1.00 89.00 88 SER A N 1
ATOM 688 C CA . SER A 1 88 ? 5.081 -2.031 -8.293 1.00 89.00 88 SER A CA 1
ATOM 689 C C . SER A 1 88 ? 3.775 -2.551 -8.897 1.00 89.00 88 SER A C 1
ATOM 691 O O . SER A 1 88 ? 2.816 -2.854 -8.185 1.00 89.00 88 SER A O 1
ATOM 693 N N . LYS A 1 89 ? 3.757 -2.737 -10.221 1.00 88.25 89 LYS A N 1
ATOM 694 C CA . LYS A 1 89 ? 2.626 -3.356 -10.928 1.00 88.25 89 LYS A CA 1
ATOM 695 C C . LYS A 1 89 ? 2.210 -4.711 -10.335 1.00 88.25 89 LYS A C 1
ATOM 697 O O . LYS A 1 89 ? 1.020 -5.007 -10.281 1.00 88.25 89 LYS A O 1
ATOM 702 N N . THR A 1 90 ? 3.168 -5.526 -9.891 1.00 89.69 90 THR A N 1
ATOM 703 C CA . THR A 1 90 ? 2.890 -6.846 -9.305 1.00 89.69 90 THR A CA 1
ATOM 704 C C . THR A 1 90 ? 2.132 -6.720 -7.987 1.00 89.69 90 THR A C 1
ATOM 706 O O . THR A 1 90 ? 1.105 -7.366 -7.819 1.00 89.69 90 THR A O 1
ATOM 709 N N . VAL A 1 91 ? 2.579 -5.835 -7.092 1.00 91.50 91 VAL A N 1
ATOM 710 C CA . VAL A 1 91 ? 1.903 -5.593 -5.806 1.00 91.50 91 VAL A CA 1
ATOM 711 C C . VAL A 1 91 ? 0.524 -4.980 -6.030 1.00 91.50 91 VAL A C 1
ATOM 713 O O . VAL A 1 91 ? -0.452 -5.426 -5.438 1.00 91.50 91 VAL A O 1
ATOM 716 N N . ALA A 1 92 ? 0.419 -4.013 -6.946 1.00 91.06 92 ALA A N 1
ATOM 717 C CA . ALA A 1 92 ? -0.854 -3.411 -7.328 1.00 91.06 92 ALA A CA 1
ATOM 718 C C . ALA A 1 92 ? -1.859 -4.458 -7.828 1.00 91.06 92 ALA A C 1
ATOM 720 O O . ALA A 1 92 ? -3.035 -4.403 -7.474 1.00 91.06 92 ALA A O 1
ATOM 721 N N . LYS A 1 93 ? -1.397 -5.436 -8.617 1.00 91.88 93 LYS A N 1
ATOM 722 C CA . LYS A 1 93 ? -2.228 -6.559 -9.052 1.00 91.88 93 LYS A CA 1
ATOM 723 C C . LYS A 1 93 ? -2.706 -7.389 -7.858 1.00 91.88 93 LYS A C 1
ATOM 725 O O . LYS A 1 93 ? -3.902 -7.637 -7.771 1.00 91.88 93 LYS A O 1
ATOM 730 N N . SER A 1 94 ? -1.822 -7.746 -6.925 1.00 91.81 94 SER A N 1
ATOM 731 C CA . SER A 1 94 ? -2.201 -8.487 -5.713 1.00 91.81 94 SER A CA 1
ATOM 732 C C . SER A 1 94 ? -3.242 -7.744 -4.870 1.00 91.81 94 SER A C 1
ATOM 734 O O . SER A 1 94 ? -4.202 -8.356 -4.414 1.00 91.81 94 SER A O 1
ATOM 736 N N . VAL A 1 95 ? -3.105 -6.421 -4.719 1.00 91.38 95 VAL A N 1
ATOM 737 C CA . VAL A 1 95 ? -4.104 -5.576 -4.042 1.00 91.38 95 VAL A CA 1
ATOM 738 C C . VAL A 1 95 ? -5.452 -5.652 -4.755 1.00 91.38 95 VAL A C 1
ATOM 740 O O . VAL A 1 95 ? -6.465 -5.949 -4.128 1.00 91.38 95 VAL A O 1
ATOM 743 N N . VAL A 1 96 ? -5.475 -5.437 -6.071 1.00 90.81 96 VAL A N 1
ATOM 744 C CA . VAL A 1 96 ? -6.715 -5.475 -6.861 1.00 90.81 96 VAL A CA 1
ATOM 745 C C . VAL A 1 96 ? -7.365 -6.860 -6.823 1.00 90.81 96 VAL A C 1
ATOM 747 O O . VAL A 1 96 ? -8.582 -6.954 -6.685 1.00 90.81 96 VAL A O 1
ATOM 750 N N . ASP A 1 97 ? -6.581 -7.931 -6.926 1.00 91.12 97 ASP A N 1
ATOM 751 C CA . ASP A 1 97 ? -7.083 -9.305 -6.872 1.00 91.12 97 ASP A CA 1
ATOM 752 C C . ASP A 1 97 ? -7.646 -9.633 -5.477 1.00 91.12 97 ASP A C 1
ATOM 754 O O . ASP A 1 97 ? -8.698 -10.269 -5.370 1.00 91.12 97 ASP A O 1
ATOM 758 N N . CYS A 1 98 ? -7.013 -9.131 -4.411 1.00 90.38 98 CYS A N 1
ATOM 759 C CA . CYS A 1 98 ? -7.524 -9.245 -3.048 1.00 90.38 98 CYS A CA 1
ATOM 760 C C . CYS A 1 98 ? -8.868 -8.517 -2.884 1.00 90.38 98 CYS A C 1
ATOM 762 O O . CYS A 1 98 ? -9.835 -9.123 -2.423 1.00 90.38 98 CYS A O 1
ATOM 764 N N . LEU A 1 99 ? -8.966 -7.263 -3.340 1.00 88.94 99 LEU A N 1
ATOM 765 C CA . LEU A 1 99 ? -10.205 -6.474 -3.283 1.00 88.94 99 LEU A CA 1
ATOM 766 C C . LEU A 1 99 ? -11.339 -7.106 -4.102 1.00 88.94 99 LEU A C 1
ATOM 768 O O . LEU A 1 99 ? -12.484 -7.129 -3.665 1.00 88.94 99 LEU A O 1
ATOM 772 N N . LYS A 1 100 ? -11.037 -7.670 -5.278 1.00 89.00 100 LYS A N 1
ATOM 773 C CA . LYS A 1 100 ? -12.034 -8.386 -6.093 1.00 89.00 100 LYS A CA 1
ATOM 774 C C . LYS A 1 100 ? -12.569 -9.636 -5.403 1.00 89.00 100 LYS A C 1
ATOM 776 O O . LYS A 1 100 ? -13.733 -9.973 -5.584 1.00 89.00 100 LYS A O 1
ATOM 781 N N . LYS A 1 101 ? -11.715 -10.348 -4.664 1.00 89.69 101 LYS A N 1
ATOM 782 C CA . LYS A 1 101 ? -12.081 -11.602 -3.999 1.00 89.69 101 LYS A CA 1
ATOM 783 C C . LYS A 1 101 ? -12.856 -11.373 -2.701 1.00 89.69 101 LYS A C 1
ATOM 785 O O . LYS A 1 101 ? -13.744 -12.162 -2.394 1.00 89.69 101 LYS A O 1
ATOM 790 N N . TRP A 1 102 ? -12.500 -10.340 -1.940 1.00 85.81 102 TRP A N 1
ATOM 791 C CA . TRP A 1 102 ? -12.980 -10.155 -0.566 1.00 85.81 102 TRP A CA 1
ATOM 792 C C . TRP A 1 102 ? -13.866 -8.927 -0.345 1.00 85.81 102 TRP A C 1
ATOM 794 O O . TRP A 1 102 ? -14.455 -8.832 0.731 1.00 85.81 102 TRP A O 1
ATOM 804 N N . GLY A 1 103 ? -13.981 -8.042 -1.339 1.00 85.25 103 GLY A N 1
ATOM 805 C CA . GLY A 1 103 ? -14.715 -6.781 -1.245 1.00 85.25 103 GLY A CA 1
ATOM 806 C C . GLY A 1 103 ? -13.805 -5.576 -0.988 1.00 85.25 103 GLY A C 1
ATOM 807 O O . GLY A 1 103 ? -12.636 -5.719 -0.624 1.00 85.25 103 GLY A O 1
ATOM 808 N N . GLN A 1 104 ? -14.344 -4.378 -1.235 1.00 81.94 104 GLN A N 1
ATOM 809 C CA . GLN A 1 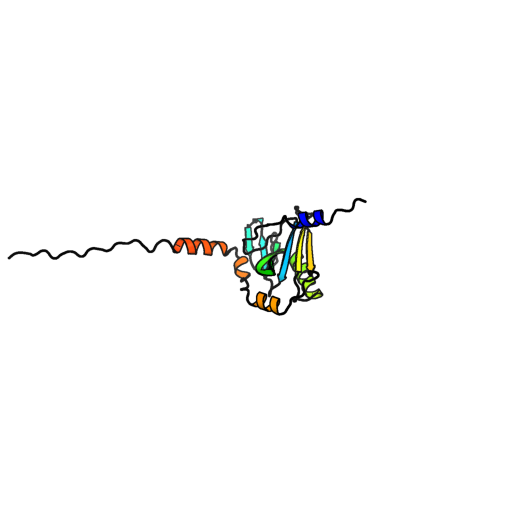104 ? -13.682 -3.098 -0.932 1.00 81.94 104 GLN A CA 1
ATOM 810 C C . GLN A 1 104 ? -13.929 -2.637 0.512 1.00 81.94 104 GLN A C 1
ATOM 812 O O . GLN A 1 104 ? -13.213 -1.779 1.013 1.00 81.94 104 GLN A O 1
ATOM 817 N N . ASP A 1 105 ? -14.890 -3.258 1.190 1.00 83.06 105 ASP A N 1
ATOM 818 C CA . ASP A 1 105 ? -15.344 -3.019 2.561 1.00 83.06 105 ASP A CA 1
ATOM 819 C C . ASP A 1 105 ? -14.410 -3.634 3.623 1.00 83.06 105 ASP A C 1
ATOM 821 O O . ASP A 1 105 ? -14.834 -4.008 4.722 1.00 83.06 105 ASP A O 1
ATOM 825 N N . ARG A 1 106 ? -13.122 -3.798 3.290 1.00 86.44 106 ARG A N 1
ATOM 826 C CA . ARG A 1 106 ? -12.161 -4.485 4.152 1.00 86.44 106 ARG A CA 1
ATOM 827 C C . ARG A 1 106 ? -10.839 -3.762 4.314 1.00 86.44 106 ARG A C 1
ATOM 829 O O . ARG A 1 106 ? -10.236 -3.280 3.357 1.00 86.44 106 ARG A O 1
ATOM 836 N N . VAL A 1 107 ? -10.343 -3.821 5.544 1.00 90.81 107 VAL A N 1
ATOM 837 C CA . VAL A 1 107 ? -8.960 -3.515 5.891 1.00 90.81 107 VAL A CA 1
ATOM 838 C C . VAL A 1 107 ? -8.061 -4.610 5.320 1.00 90.81 107 VAL A C 1
ATOM 840 O O . VAL A 1 107 ? -8.294 -5.805 5.519 1.00 90.81 107 VAL A O 1
ATOM 843 N N . LEU A 1 108 ? -7.024 -4.197 4.603 1.00 93.12 108 LEU A N 1
ATOM 844 C CA . LEU A 1 108 ? -5.965 -5.060 4.102 1.00 93.12 108 LEU A CA 1
ATOM 845 C C . LEU A 1 108 ? -4.738 -4.926 5.000 1.00 93.12 108 LEU A C 1
ATOM 847 O O . LEU A 1 108 ? -4.387 -3.816 5.397 1.00 93.12 108 LEU A O 1
ATOM 851 N N . ASN A 1 109 ? -4.064 -6.042 5.257 1.00 93.56 109 ASN A N 1
ATOM 852 C CA . ASN A 1 109 ? -2.687 -6.041 5.725 1.00 93.56 109 ASN A CA 1
ATOM 853 C C . ASN A 1 109 ? -1.769 -6.168 4.506 1.00 93.56 109 ASN A C 1
ATOM 855 O O . ASN A 1 109 ? -1.918 -7.085 3.687 1.00 93.56 109 ASN A O 1
ATOM 859 N N . VAL A 1 110 ? -0.848 -5.219 4.374 1.00 93.00 110 VAL A N 1
ATOM 860 C CA . VAL A 1 110 ? 0.207 -5.253 3.367 1.00 93.00 110 VAL A CA 1
ATOM 861 C C . VAL A 1 110 ? 1.535 -5.277 4.094 1.00 93.00 110 VAL A C 1
ATOM 863 O O . VAL A 1 110 ? 1.901 -4.298 4.740 1.00 93.00 110 VAL A O 1
ATOM 866 N N . SER A 1 111 ? 2.267 -6.372 3.946 1.00 93.31 111 SER A N 1
ATOM 867 C CA . SER A 1 111 ? 3.580 -6.548 4.554 1.00 93.31 111 SER A CA 1
ATOM 868 C C . SER A 1 111 ? 4.648 -6.783 3.500 1.00 93.31 111 SER A C 1
ATOM 870 O O . SER A 1 111 ? 4.382 -7.249 2.382 1.00 93.31 111 SER A O 1
ATOM 872 N N . ARG A 1 112 ? 5.878 -6.413 3.849 1.00 92.31 112 ARG A N 1
ATOM 873 C CA . ARG A 1 112 ? 7.059 -6.648 3.030 1.00 92.31 112 ARG A CA 1
ATOM 874 C C . ARG A 1 112 ? 8.086 -7.429 3.840 1.00 92.31 112 ARG A C 1
ATOM 876 O O . ARG A 1 112 ? 8.474 -7.017 4.924 1.00 92.31 112 ARG A O 1
ATOM 883 N N . SER A 1 113 ? 8.590 -8.506 3.255 1.00 90.50 113 SER A N 1
ATOM 884 C CA . SER A 1 113 ? 9.762 -9.231 3.747 1.00 90.50 113 SER A CA 1
ATOM 885 C C . SER A 1 113 ? 10.850 -9.255 2.679 1.00 90.50 113 SER A C 1
ATOM 887 O O . SER A 1 113 ? 10.546 -9.197 1.486 1.00 90.50 113 SER A O 1
ATOM 889 N N . GLY A 1 114 ? 12.105 -9.376 3.089 1.00 85.00 114 GLY A N 1
ATOM 890 C CA . GLY A 1 114 ? 13.256 -9.409 2.196 1.00 85.00 114 GLY A CA 1
ATOM 891 C C . GLY A 1 114 ? 13.878 -8.029 1.975 1.00 85.00 114 GLY A C 1
ATOM 892 O O . GLY A 1 114 ? 13.211 -7.007 1.743 1.00 85.00 114 GLY A O 1
ATOM 893 N N . SER A 1 115 ? 15.205 -8.017 2.044 1.00 78.19 115 SER A N 1
ATOM 894 C CA . SER A 1 115 ? 16.045 -6.823 1.971 1.00 78.19 115 SER A CA 1
ATOM 895 C C . SER A 1 115 ? 16.742 -6.665 0.616 1.00 78.19 115 SER A C 1
ATOM 897 O O . SER A 1 115 ? 17.202 -5.569 0.286 1.00 78.19 115 SER A O 1
ATOM 899 N N . THR A 1 116 ? 16.809 -7.725 -0.190 1.00 79.69 116 THR A N 1
ATOM 900 C CA . THR A 1 116 ? 17.474 -7.756 -1.495 1.00 79.69 116 THR A CA 1
ATOM 901 C C . THR A 1 116 ? 16.468 -7.809 -2.643 1.00 79.69 116 THR A C 1
ATOM 903 O O . THR A 1 116 ? 15.281 -8.093 -2.484 1.00 79.69 116 THR A O 1
ATOM 906 N N . LYS A 1 117 ? 16.927 -7.488 -3.856 1.00 73.62 117 LYS A N 1
ATOM 907 C CA . LYS A 1 117 ? 16.064 -7.478 -5.045 1.00 73.62 117 LYS A CA 1
ATOM 908 C C . LYS A 1 117 ? 15.474 -8.861 -5.351 1.00 73.62 117 LYS A C 1
ATOM 910 O O . LYS A 1 117 ? 14.377 -8.928 -5.901 1.00 73.62 117 LYS A O 1
ATOM 915 N N . ASP A 1 118 ? 16.197 -9.919 -4.997 1.00 80.81 118 ASP A N 1
ATOM 916 C CA . ASP A 1 118 ? 15.868 -11.299 -5.352 1.00 80.81 118 ASP A CA 1
ATOM 917 C C . ASP A 1 118 ? 15.053 -12.019 -4.263 1.00 80.81 118 ASP A C 1
ATOM 919 O O . ASP A 1 118 ? 14.409 -13.023 -4.558 1.00 80.81 118 ASP A O 1
ATOM 923 N N . ASP A 1 119 ? 15.024 -11.492 -3.032 1.00 86.75 119 ASP A N 1
ATOM 924 C CA . ASP A 1 119 ? 14.266 -12.054 -1.901 1.00 86.75 119 ASP A CA 1
ATOM 925 C C . ASP A 1 119 ? 13.070 -11.197 -1.451 1.00 86.75 119 ASP A C 1
ATOM 927 O O . ASP A 1 119 ? 12.335 -11.600 -0.550 1.00 86.75 119 ASP A O 1
ATOM 931 N N . THR A 1 120 ? 12.852 -10.023 -2.059 1.00 86.88 120 THR A N 1
ATOM 932 C CA . THR A 1 120 ? 11.752 -9.143 -1.653 1.00 86.88 120 THR A CA 1
ATOM 933 C C . THR A 1 120 ? 10.405 -9.762 -2.027 1.00 86.88 120 THR A C 1
ATOM 935 O O . THR A 1 120 ? 10.052 -9.876 -3.204 1.00 86.88 120 THR A O 1
ATOM 938 N N . VAL A 1 121 ? 9.600 -10.058 -1.012 1.00 88.94 121 VAL A N 1
ATOM 939 C CA . VAL A 1 121 ? 8.233 -10.564 -1.131 1.00 88.94 121 VAL A CA 1
ATOM 940 C C . VAL A 1 121 ? 7.274 -9.558 -0.507 1.00 88.94 121 VAL A C 1
ATOM 942 O O . VAL A 1 121 ? 7.503 -9.040 0.582 1.00 88.94 121 VAL A O 1
ATOM 945 N N . TYR A 1 122 ? 6.179 -9.288 -1.214 1.00 91.31 122 TYR A N 1
ATOM 946 C CA . TYR A 1 122 ? 5.053 -8.530 -0.680 1.00 91.31 122 TYR A CA 1
ATOM 947 C C . TYR A 1 122 ? 3.889 -9.478 -0.455 1.00 91.31 122 TYR A C 1
ATOM 949 O O . TYR A 1 122 ? 3.504 -10.215 -1.368 1.00 91.31 122 TYR A O 1
ATOM 957 N N . VAL A 1 123 ? 3.305 -9.413 0.733 1.00 92.38 123 VAL A N 1
ATOM 958 C CA . VAL A 1 123 ? 2.106 -10.166 1.084 1.00 92.38 123 VAL A CA 1
ATOM 959 C C . VAL A 1 123 ? 0.958 -9.178 1.223 1.00 92.38 123 VAL A C 1
ATOM 961 O O . VAL A 1 123 ? 1.087 -8.144 1.871 1.00 92.38 123 VAL A O 1
ATOM 964 N N . VAL A 1 124 ? -0.157 -9.478 0.558 1.00 93.19 124 VAL A N 1
ATOM 965 C CA . VAL A 1 124 ? -1.389 -8.686 0.628 1.00 93.19 124 VAL A CA 1
ATOM 966 C C . VAL A 1 124 ? -2.516 -9.629 0.997 1.00 93.19 124 VAL A C 1
ATOM 968 O O . VAL A 1 124 ? -2.857 -10.523 0.219 1.00 93.19 124 VAL A O 1
ATOM 971 N N . VAL A 1 125 ? -3.077 -9.443 2.185 1.00 92.94 125 VAL A N 1
ATOM 972 C CA . VAL A 1 125 ? -4.137 -10.297 2.726 1.00 92.94 125 VAL A CA 1
ATOM 973 C C . VAL A 1 125 ? -5.219 -9.444 3.383 1.00 92.94 125 VAL A C 1
ATOM 975 O O . VAL A 1 125 ? -4.927 -8.351 3.867 1.00 92.94 125 VAL A O 1
ATOM 978 N N . PRO A 1 126 ? -6.483 -9.898 3.408 1.00 91.31 126 PRO A N 1
ATOM 979 C CA . PRO A 1 126 ? -7.494 -9.237 4.220 1.00 91.31 126 PRO A CA 1
ATOM 980 C C . PRO A 1 126 ? -7.128 -9.383 5.699 1.00 91.31 126 PRO A C 1
ATOM 982 O O . PRO A 1 126 ? -6.728 -10.463 6.138 1.00 91.31 126 PRO A O 1
ATOM 985 N N . HIS A 1 127 ? -7.295 -8.314 6.470 1.00 88.56 127 HIS A N 1
ATOM 986 C CA . HIS A 1 127 ? -7.151 -8.390 7.916 1.00 88.56 127 HIS A CA 1
ATOM 987 C C . HIS A 1 127 ? -8.267 -9.296 8.483 1.00 88.56 127 HIS A C 1
ATOM 989 O O . HIS A 1 127 ? -9.421 -9.153 8.058 1.00 88.56 127 HIS A O 1
ATOM 995 N N . PRO A 1 128 ? -7.965 -10.236 9.402 1.00 81.12 128 PRO A N 1
ATOM 996 C CA . PRO A 1 128 ? -8.931 -11.228 9.894 1.00 81.12 128 PRO A CA 1
ATOM 997 C C . PRO A 1 128 ? -10.184 -10.581 10.498 1.00 81.12 128 PRO A C 1
ATOM 999 O O . PRO A 1 128 ? -11.299 -10.971 10.153 1.00 81.12 128 PRO A O 1
ATOM 1002 N N . ASP A 1 129 ? -9.998 -9.510 11.271 1.00 80.56 129 ASP A N 1
ATOM 1003 C CA . ASP A 1 129 ? -11.083 -8.715 11.867 1.00 80.56 129 ASP A CA 1
ATOM 1004 C C . ASP A 1 129 ? -11.439 -7.464 11.046 1.00 80.56 129 ASP A C 1
ATOM 1006 O O . ASP A 1 129 ? -12.126 -6.560 11.506 1.00 80.56 129 ASP A O 1
ATOM 1010 N N . GLY A 1 130 ? -10.948 -7.379 9.809 1.00 75.31 130 GLY A N 1
ATOM 1011 C CA . GLY A 1 130 ? -10.919 -6.151 9.019 1.00 75.31 130 GLY A CA 1
ATOM 1012 C C . GLY A 1 130 ? -12.225 -5.737 8.353 1.00 75.31 130 GLY A C 1
ATOM 1013 O O . GLY A 1 130 ? -12.149 -5.040 7.348 1.00 75.31 130 GLY A O 1
ATOM 1014 N N . LYS A 1 131 ? -13.399 -6.182 8.811 1.00 86.31 131 LYS A N 1
ATOM 1015 C CA . LYS A 1 131 ? -14.659 -5.682 8.237 1.00 86.31 131 LYS A CA 1
ATOM 1016 C C . LYS A 1 131 ? -14.856 -4.227 8.636 1.00 86.31 131 LYS A C 1
ATOM 1018 O O . LYS A 1 131 ? -14.792 -3.905 9.819 1.00 86.31 131 LYS A O 1
ATOM 1023 N N . LEU A 1 132 ? -15.133 -3.373 7.658 1.00 85.50 132 LEU A N 1
ATOM 1024 C CA . LEU A 1 132 ? -15.459 -1.986 7.943 1.00 85.50 132 LEU A CA 1
ATOM 1025 C C . LEU A 1 132 ? -16.842 -1.890 8.582 1.00 85.50 132 LEU A C 1
ATOM 1027 O O . LEU A 1 132 ? -17.819 -2.462 8.098 1.00 85.50 132 LEU A O 1
ATOM 1031 N N . THR A 1 133 ? -16.909 -1.197 9.716 1.00 88.31 133 THR A N 1
ATOM 1032 C CA . THR A 1 133 ? -18.183 -0.789 10.304 1.00 88.31 133 THR A CA 1
ATOM 1033 C C . THR A 1 133 ? -18.637 0.522 9.654 1.00 88.31 133 THR A C 1
ATOM 1035 O O . THR A 1 133 ? -17.787 1.298 9.216 1.00 88.31 133 THR A O 1
ATOM 1038 N N . PRO A 1 134 ? -19.944 0.837 9.647 1.00 88.25 134 PRO A N 1
ATOM 1039 C CA . PRO A 1 134 ? -20.435 2.103 9.095 1.00 88.25 134 PRO A CA 1
ATOM 1040 C C . PRO A 1 134 ? -19.790 3.344 9.733 1.00 88.25 134 PRO A C 1
ATOM 1042 O O . PRO A 1 134 ? -19.608 4.365 9.079 1.00 88.25 134 PRO A O 1
ATOM 1045 N N . GLU A 1 135 ? -19.406 3.259 11.011 1.00 87.00 135 GLU A N 1
ATOM 1046 C CA . GLU A 1 135 ? -18.688 4.337 11.699 1.00 87.00 135 GLU A CA 1
ATOM 1047 C C . GLU A 1 135 ? -17.262 4.516 11.152 1.00 87.00 135 GLU A C 1
ATOM 1049 O O . GLU A 1 135 ? -16.785 5.640 11.007 1.00 87.00 135 GLU A O 1
ATOM 1054 N N . MET A 1 136 ? -16.575 3.416 10.829 1.00 87.81 136 MET A N 1
ATOM 1055 C CA . MET A 1 136 ? -15.249 3.463 10.208 1.00 87.81 136 MET A CA 1
ATOM 1056 C C . MET A 1 136 ? -15.332 3.991 8.776 1.00 87.81 136 MET A C 1
ATOM 1058 O O . MET A 1 136 ? -14.489 4.792 8.388 1.00 87.81 136 MET A O 1
ATOM 1062 N N . GLU A 1 137 ? -16.351 3.590 8.012 1.00 87.56 137 GLU A N 1
ATOM 1063 C CA . GLU A 1 137 ? -16.596 4.112 6.662 1.00 87.56 137 GLU A CA 1
ATOM 1064 C C . GLU A 1 137 ? -16.819 5.626 6.686 1.00 87.56 137 GLU A C 1
ATOM 1066 O O . GLU A 1 137 ? -16.136 6.344 5.962 1.00 87.56 137 GLU A 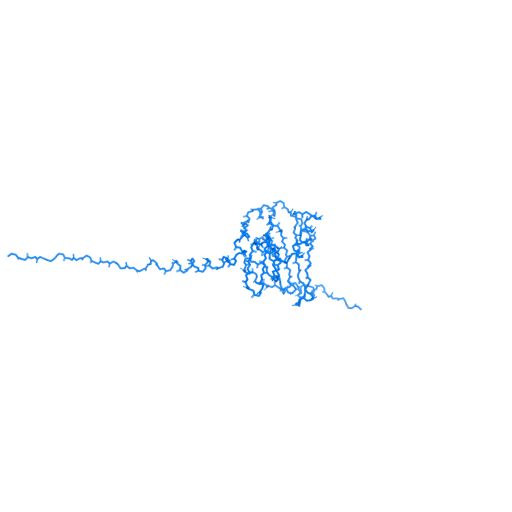O 1
ATOM 1071 N N . ALA A 1 138 ? -17.666 6.125 7.593 1.00 88.19 138 ALA A N 1
ATOM 1072 C CA . ALA A 1 138 ? -17.895 7.561 7.751 1.00 88.19 138 ALA A CA 1
ATOM 1073 C C . ALA A 1 138 ? -16.596 8.326 8.063 1.00 88.19 138 ALA A C 1
ATOM 1075 O O . ALA A 1 138 ? -16.309 9.342 7.435 1.00 88.19 138 ALA A O 1
ATOM 1076 N N . LYS A 1 139 ? -15.761 7.799 8.971 1.00 86.69 139 LYS A N 1
ATOM 1077 C CA . LYS A 1 139 ? -14.452 8.398 9.288 1.00 86.69 139 LYS A CA 1
ATOM 1078 C C . LYS A 1 139 ? -13.503 8.398 8.092 1.00 86.69 139 LYS A C 1
ATOM 1080 O O . LYS A 1 139 ? -12.713 9.324 7.958 1.00 86.69 139 LYS A O 1
ATOM 1085 N N . ILE A 1 140 ? -13.545 7.371 7.242 1.00 88.25 140 ILE A N 1
ATOM 1086 C CA . ILE A 1 140 ? -12.717 7.297 6.031 1.00 88.25 140 ILE A CA 1
ATOM 1087 C C . ILE A 1 140 ? -13.205 8.295 4.977 1.00 88.25 140 ILE A C 1
ATOM 1089 O O . ILE A 1 140 ? -12.375 8.937 4.337 1.00 88.25 140 ILE A O 1
ATOM 1093 N N . ASP A 1 141 ? -14.518 8.451 4.819 1.00 87.00 141 ASP A N 1
ATOM 1094 C CA . ASP A 1 141 ? -15.119 9.381 3.857 1.00 87.00 141 ASP A CA 1
ATOM 1095 C C . ASP A 1 141 ? -14.872 10.853 4.224 1.00 87.00 141 ASP A C 1
ATOM 1097 O O . ASP A 1 141 ? -14.775 11.708 3.342 1.00 87.00 141 ASP A O 1
ATOM 1101 N N . GLU A 1 142 ? -14.708 11.155 5.515 1.00 88.19 142 GLU A N 1
ATOM 1102 C CA . GLU A 1 142 ? -14.289 12.475 6.000 1.00 88.19 142 GLU A CA 1
ATOM 1103 C C . GLU A 1 142 ? -12.819 12.798 5.676 1.00 88.19 142 GLU A C 1
ATOM 1105 O O . GLU A 1 142 ? -12.426 13.970 5.671 1.00 88.19 142 GLU A O 1
ATOM 1110 N N . LEU A 1 143 ? -11.986 11.792 5.381 1.00 87.44 143 LEU A N 1
ATOM 1111 C CA . LEU A 1 143 ? -10.579 12.019 5.064 1.00 87.44 143 LEU A CA 1
ATOM 1112 C C . LEU A 1 143 ? -10.411 12.617 3.668 1.00 87.44 143 LEU A C 1
ATOM 1114 O O . LEU A 1 143 ? -10.805 12.048 2.648 1.00 87.44 143 LEU A O 1
ATOM 1118 N N . GLN A 1 144 ? -9.684 13.730 3.602 1.00 85.50 144 GLN A N 1
ATOM 1119 C CA . GLN A 1 144 ? -9.301 14.326 2.332 1.00 85.50 144 GLN A CA 1
ATOM 1120 C C . GLN A 1 144 ? -8.333 13.406 1.570 1.00 85.50 144 GLN A C 1
ATOM 1122 O O . GLN A 1 144 ? -7.186 13.200 1.968 1.00 85.50 144 GLN A O 1
ATOM 1127 N N . THR A 1 145 ? -8.784 12.872 0.433 1.00 86.75 145 THR A N 1
ATOM 1128 C CA . THR A 1 145 ? -7.943 12.060 -0.455 1.00 86.75 145 THR A CA 1
ATOM 1129 C C . THR A 1 145 ? -6.916 12.912 -1.197 1.00 86.75 145 THR A C 1
ATOM 1131 O O . THR A 1 145 ? -7.226 14.018 -1.646 1.00 86.75 145 THR A O 1
ATOM 1134 N N . TRP A 1 146 ? -5.722 12.368 -1.421 1.00 86.25 146 TRP A N 1
ATOM 1135 C CA . TRP A 1 146 ? -4.683 13.046 -2.192 1.00 86.25 146 TRP A CA 1
ATOM 1136 C C . TRP A 1 146 ? -4.950 12.977 -3.700 1.00 86.25 146 TRP A C 1
ATOM 1138 O O . TRP A 1 146 ? -5.350 11.930 -4.226 1.00 86.25 146 TRP A O 1
ATOM 1148 N N . ASP A 1 147 ? -4.652 14.059 -4.431 1.00 84.62 147 ASP A N 1
ATOM 1149 C CA . ASP A 1 147 ? -4.589 13.988 -5.893 1.00 84.62 147 ASP A CA 1
ATOM 1150 C C . ASP A 1 147 ? -3.312 13.269 -6.329 1.00 84.62 147 ASP A C 1
ATOM 1152 O O . ASP A 1 147 ? -2.222 13.838 -6.420 1.00 84.62 147 ASP A O 1
ATOM 1156 N N . LEU A 1 148 ? -3.479 11.997 -6.680 1.00 82.81 148 LEU A N 1
ATOM 1157 C CA . LEU A 1 148 ? -2.401 11.129 -7.132 1.00 82.81 148 LEU A CA 1
ATOM 1158 C C . LEU A 1 148 ? -1.656 11.653 -8.378 1.00 82.81 148 LEU A C 1
ATOM 1160 O O . LEU A 1 148 ? -0.533 11.212 -8.607 1.00 82.81 148 LEU A O 1
ATOM 1164 N N . SER A 1 149 ? -2.227 12.575 -9.173 1.00 78.44 149 SER A N 1
ATOM 1165 C CA . SER A 1 149 ? -1.523 13.166 -10.331 1.00 78.44 149 SER A CA 1
ATOM 1166 C C . SER A 1 149 ? -0.351 14.041 -9.903 1.00 78.44 149 SER A C 1
ATOM 1168 O O . SER A 1 149 ? 0.697 14.005 -10.546 1.00 78.44 149 SER A O 1
ATOM 1170 N N . MET A 1 150 ? -0.492 14.788 -8.803 1.00 75.62 150 MET A N 1
ATOM 1171 C CA . MET A 1 150 ? 0.562 15.689 -8.326 1.00 75.62 150 MET A CA 1
ATOM 1172 C C . MET A 1 150 ? 1.854 14.932 -7.986 1.00 75.62 150 MET A C 1
ATOM 1174 O O . MET A 1 150 ? 2.951 15.445 -8.178 1.00 75.62 150 MET A O 1
ATOM 1178 N N . TYR A 1 151 ? 1.734 13.666 -7.582 1.00 67.88 151 TYR A N 1
ATOM 1179 C CA . TYR A 1 151 ? 2.858 12.824 -7.174 1.00 67.88 151 TYR A CA 1
ATOM 1180 C C . TYR A 1 151 ? 3.543 12.072 -8.324 1.00 67.88 151 TYR A C 1
ATOM 1182 O O . TYR A 1 151 ? 4.488 11.322 -8.063 1.00 67.88 151 TYR A O 1
ATOM 1190 N N . ILE A 1 152 ? 3.074 12.211 -9.568 1.00 70.12 152 ILE A N 1
ATOM 1191 C CA . ILE A 1 152 ? 3.632 11.491 -10.724 1.00 70.12 152 ILE A CA 1
ATOM 1192 C C . ILE A 1 152 ? 4.699 12.321 -11.449 1.00 70.12 152 ILE A C 1
ATOM 1194 O O . ILE A 1 152 ? 5.723 11.767 -11.838 1.00 70.12 152 ILE A O 1
ATOM 1198 N N . ASP A 1 153 ? 4.539 13.641 -11.551 1.00 59.88 153 ASP A N 1
ATOM 1199 C CA . ASP A 1 153 ? 5.421 14.500 -12.364 1.00 59.88 153 ASP A CA 1
ATOM 1200 C C . ASP A 1 153 ? 6.631 15.080 -11.600 1.00 59.88 153 ASP A C 1
ATOM 1202 O O . ASP A 1 153 ? 7.181 16.118 -11.966 1.00 59.88 153 ASP A O 1
ATOM 1206 N N . GLY A 1 154 ? 7.059 14.440 -10.505 1.00 51.03 154 GLY A N 1
ATOM 1207 C CA . GLY A 1 154 ? 8.199 14.909 -9.698 1.00 51.03 154 GLY A CA 1
ATOM 1208 C C . GLY A 1 154 ? 7.946 16.215 -8.931 1.00 51.03 154 GLY A C 1
ATOM 1209 O O . GLY A 1 154 ? 8.874 16.782 -8.357 1.00 51.03 154 GLY A O 1
ATOM 1210 N N . LYS A 1 155 ? 6.695 16.688 -8.887 1.00 46.41 155 LYS A N 1
ATOM 1211 C CA . LYS A 1 155 ? 6.249 17.797 -8.039 1.00 46.41 155 LYS A CA 1
ATOM 1212 C C . LYS A 1 155 ? 5.789 17.248 -6.688 1.00 46.41 155 LYS A C 1
ATOM 1214 O O . LYS A 1 155 ? 4.600 17.186 -6.407 1.00 46.41 155 LYS A O 1
ATOM 1219 N N . THR A 1 156 ? 6.719 16.792 -5.853 1.00 45.22 156 THR A N 1
ATOM 1220 C CA . THR A 1 156 ? 6.377 16.394 -4.480 1.00 45.22 156 THR A CA 1
ATOM 1221 C C . THR A 1 156 ? 5.874 17.628 -3.709 1.00 45.22 156 THR A C 1
ATOM 1223 O O . THR A 1 156 ? 6.571 18.646 -3.710 1.00 45.22 156 THR A O 1
ATOM 1226 N N . PRO A 1 157 ? 4.703 17.581 -3.049 1.00 47.72 157 PRO A N 1
ATOM 1227 C CA . PRO A 1 157 ? 4.155 18.727 -2.316 1.00 47.72 157 PRO A CA 1
ATOM 1228 C C . PRO A 1 157 ? 4.942 19.126 -1.055 1.00 47.72 157 PRO A C 1
ATOM 1230 O O . PRO A 1 157 ? 4.699 20.206 -0.529 1.00 47.72 157 PRO A O 1
ATOM 1233 N N . GLU A 1 158 ? 5.943 18.343 -0.626 1.00 46.75 158 GLU A N 1
ATOM 1234 C CA . GLU A 1 158 ? 6.842 18.682 0.500 1.00 46.75 158 GLU A CA 1
ATOM 1235 C C . GLU A 1 158 ? 7.521 20.058 0.361 1.00 46.75 158 GLU A C 1
ATOM 1237 O O . GLU A 1 158 ? 7.885 20.666 1.358 1.00 46.75 158 GLU A O 1
ATOM 1242 N N . LYS A 1 159 ? 7.642 20.612 -0.853 1.00 41.59 159 LYS A N 1
ATOM 1243 C CA . LYS A 1 159 ? 8.225 21.950 -1.053 1.00 41.59 159 LYS A CA 1
ATOM 1244 C C . LYS A 1 159 ? 7.270 23.129 -0.847 1.00 41.59 159 LYS A C 1
ATOM 1246 O O . LYS A 1 159 ? 7.734 24.267 -0.881 1.00 41.59 159 LYS A O 1
ATOM 1251 N N . GLN A 1 160 ? 5.966 22.907 -0.670 1.00 42.75 160 GLN A N 1
ATOM 1252 C CA . GLN A 1 160 ? 5.021 24.014 -0.467 1.00 42.75 160 GLN A CA 1
ATOM 1253 C C . GLN A 1 160 ? 4.848 24.408 1.003 1.00 42.75 160 GLN A C 1
ATOM 1255 O O . GLN A 1 160 ? 4.538 25.568 1.270 1.00 42.75 160 GLN A O 1
ATOM 1260 N N . GLU A 1 161 ? 5.102 23.507 1.954 1.00 43.12 161 GLU A N 1
ATOM 1261 C CA . GLU A 1 161 ? 4.987 23.832 3.382 1.00 43.12 161 GLU A CA 1
ATOM 1262 C C . GLU A 1 161 ? 6.192 24.647 3.887 1.00 43.12 161 GLU A C 1
ATOM 1264 O O . GLU A 1 161 ? 6.012 25.643 4.586 1.00 43.12 161 GLU A O 1
ATOM 1269 N N . GLU A 1 162 ? 7.409 24.354 3.409 1.00 42.19 162 GLU A N 1
ATOM 1270 C CA . GLU A 1 162 ? 8.598 25.177 3.703 1.00 42.19 162 GLU A CA 1
ATOM 1271 C C . GLU A 1 162 ? 8.526 26.584 3.079 1.00 42.19 162 GLU A C 1
ATOM 1273 O O . GLU A 1 162 ? 8.991 27.555 3.678 1.00 42.19 162 GLU A O 1
ATOM 1278 N N . GLN A 1 163 ? 7.894 26.740 1.908 1.00 42.09 163 GLN A N 1
ATOM 1279 C CA . GLN A 1 163 ? 7.735 28.060 1.282 1.00 42.09 163 GLN A CA 1
ATOM 1280 C C . GLN A 1 163 ? 6.674 28.926 1.968 1.00 42.09 163 GLN A C 1
ATOM 1282 O O . GLN A 1 163 ? 6.813 30.149 1.987 1.00 42.09 163 GLN A O 1
ATOM 1287 N N . LYS A 1 164 ? 5.639 28.324 2.569 1.00 45.38 164 LYS A N 1
ATOM 1288 C CA . LYS A 1 164 ? 4.612 29.080 3.301 1.00 45.38 164 LYS A CA 1
ATOM 1289 C C . LYS A 1 164 ? 5.143 29.619 4.633 1.00 45.38 164 LYS A C 1
ATOM 1291 O O . LYS A 1 164 ? 4.811 30.742 4.999 1.00 45.38 164 LYS A O 1
ATOM 1296 N N . THR A 1 165 ? 6.026 28.873 5.301 1.00 47.34 165 THR A N 1
ATOM 1297 C CA . THR A 1 165 ? 6.693 29.314 6.538 1.00 47.34 165 THR A CA 1
ATOM 1298 C C . THR A 1 165 ? 7.720 30.422 6.279 1.00 47.34 165 THR A C 1
ATOM 1300 O O . THR A 1 165 ? 7.802 31.365 7.061 1.00 47.34 165 THR A O 1
ATOM 1303 N N . MET A 1 166 ? 8.449 30.389 5.155 1.00 44.97 166 MET A N 1
ATOM 1304 C CA . MET A 1 166 ? 9.397 31.462 4.807 1.00 44.97 166 MET A CA 1
ATOM 1305 C C . MET A 1 166 ? 8.738 32.767 4.331 1.00 44.97 166 MET A C 1
ATOM 1307 O O . MET A 1 166 ? 9.357 33.819 4.441 1.00 44.97 166 MET A O 1
ATOM 1311 N N . MET A 1 167 ? 7.495 32.740 3.835 1.00 51.25 167 MET A N 1
ATOM 1312 C CA . MET A 1 167 ? 6.774 33.963 3.438 1.00 51.25 167 MET A CA 1
ATOM 1313 C C . MET A 1 167 ? 5.972 34.617 4.575 1.00 51.25 167 MET A C 1
ATOM 1315 O O . MET A 1 167 ? 5.445 35.710 4.388 1.00 51.25 167 MET A O 1
ATOM 1319 N N . ALA A 1 168 ? 5.881 33.988 5.751 1.00 48.59 168 ALA A N 1
ATOM 1320 C CA . ALA A 1 168 ? 5.155 34.539 6.897 1.00 48.59 168 ALA A CA 1
ATOM 1321 C C . ALA A 1 168 ? 6.015 35.432 7.817 1.00 48.59 168 ALA A C 1
ATOM 1323 O O . ALA A 1 168 ? 5.488 35.970 8.788 1.00 48.59 168 ALA A O 1
ATOM 1324 N N . PHE A 1 169 ? 7.316 35.598 7.539 1.00 45.38 169 PHE A N 1
ATOM 1325 C CA . PHE A 1 169 ? 8.257 36.254 8.459 1.00 45.38 169 PHE A CA 1
ATOM 1326 C C . PHE A 1 169 ? 8.841 37.588 7.968 1.00 45.38 169 PHE A C 1
ATOM 1328 O O . PHE A 1 169 ? 9.864 38.018 8.489 1.00 45.38 169 PHE A O 1
ATOM 1335 N N . ASP A 1 170 ? 8.220 38.266 6.994 1.00 49.09 170 ASP A N 1
ATOM 1336 C CA . ASP A 1 170 ? 8.764 39.549 6.517 1.00 49.09 170 ASP A CA 1
ATOM 1337 C C . ASP A 1 170 ? 7.703 40.574 6.071 1.00 49.09 170 ASP A C 1
ATOM 1339 O O . ASP A 1 170 ? 7.691 41.056 4.940 1.00 49.09 170 ASP A O 1
ATOM 1343 N N . THR A 1 171 ? 6.774 40.926 6.968 1.00 50.34 171 THR A N 1
ATOM 1344 C CA . THR A 1 171 ? 5.917 42.120 6.787 1.00 50.34 171 THR A CA 1
ATOM 1345 C C . THR A 1 171 ? 5.820 43.007 8.028 1.00 50.34 171 THR A C 1
ATOM 1347 O O . THR A 1 171 ? 4.825 43.701 8.221 1.00 50.34 171 THR A O 1
ATOM 1350 N N . SER A 1 172 ? 6.818 43.027 8.913 1.00 52.69 172 SER A N 1
ATOM 1351 C CA . SER A 1 172 ? 6.789 43.949 10.062 1.00 52.69 172 SER A CA 1
ATOM 1352 C C . SER A 1 172 ? 8.137 44.565 10.377 1.00 52.69 172 SER A C 1
ATOM 1354 O O . SER A 1 172 ? 8.613 44.450 11.493 1.00 52.69 172 SER A O 1
ATOM 1356 N N . THR A 1 173 ? 8.734 45.273 9.418 1.00 54.97 173 THR A N 1
ATOM 1357 C CA . THR A 1 173 ? 9.510 46.478 9.750 1.00 54.97 173 THR A CA 1
ATOM 1358 C C . THR A 1 173 ? 9.620 47.362 8.513 1.00 54.97 173 THR A C 1
ATOM 1360 O O . THR A 1 173 ? 10.398 47.029 7.637 1.00 54.97 173 THR A O 1
ATOM 1363 N N . MET A 1 174 ? 8.874 48.469 8.425 1.00 50.25 174 MET A N 1
ATOM 1364 C CA . MET A 1 174 ? 9.349 49.712 7.788 1.00 50.25 174 MET A CA 1
ATOM 1365 C C . MET A 1 174 ? 8.548 50.914 8.312 1.00 50.25 174 MET A C 1
ATOM 1367 O O . MET A 1 174 ? 7.458 51.217 7.844 1.00 50.25 174 MET A O 1
ATOM 1371 N N . ASN A 1 175 ? 9.155 51.545 9.319 1.00 51.41 175 ASN A N 1
ATOM 1372 C CA . ASN A 1 175 ? 9.322 52.982 9.542 1.00 51.41 175 ASN A CA 1
ATOM 1373 C C . ASN A 1 175 ? 8.116 53.919 9.377 1.00 51.41 175 ASN A C 1
ATOM 1375 O O . ASN A 1 175 ? 7.766 54.343 8.277 1.00 51.41 175 ASN A O 1
ATOM 1379 N N . GLU A 1 176 ? 7.626 54.391 10.526 1.00 47.94 176 GLU A N 1
ATOM 1380 C CA . GLU A 1 176 ? 7.019 55.714 10.656 1.00 47.94 176 GLU A CA 1
ATOM 1381 C C . GLU A 1 176 ? 7.993 56.787 10.141 1.00 47.94 176 GLU A C 1
ATOM 1383 O O . GLU A 1 176 ? 9.110 56.940 10.638 1.00 47.94 176 GLU A O 1
ATOM 1388 N N . VAL A 1 177 ? 7.561 57.532 9.126 1.00 60.41 177 VAL A N 1
ATOM 1389 C CA . VAL A 1 177 ? 8.214 58.758 8.664 1.00 60.41 177 VAL A CA 1
ATOM 1390 C C . VAL A 1 177 ? 7.673 59.910 9.519 1.00 60.41 177 VAL A C 1
ATOM 1392 O O . VAL A 1 177 ? 6.473 60.181 9.446 1.00 60.41 177 VAL A O 1
ATOM 1395 N N . PRO A 1 178 ? 8.491 60.604 10.330 1.00 58.41 178 PRO A N 1
ATOM 1396 C CA . PRO A 1 178 ? 8.028 61.788 11.039 1.00 58.41 178 PRO A CA 1
ATOM 1397 C C . PRO A 1 178 ? 7.836 62.955 10.061 1.00 58.41 178 PRO A C 1
ATOM 1399 O O . PRO A 1 178 ? 8.699 63.247 9.232 1.00 58.41 178 PRO A O 1
ATOM 1402 N N . ALA A 1 179 ? 6.685 63.617 10.173 1.00 67.44 179 ALA A N 1
ATOM 1403 C CA . ALA A 1 179 ? 6.327 64.798 9.397 1.00 67.44 179 ALA A CA 1
ATOM 1404 C C . ALA A 1 179 ? 7.320 65.959 9.633 1.00 67.44 179 ALA A C 1
ATOM 1406 O O . ALA A 1 179 ? 7.719 66.190 10.780 1.00 67.44 179 ALA A O 1
ATOM 1407 N N . PRO A 1 180 ? 7.706 66.717 8.590 1.00 63.47 180 PRO A N 1
ATOM 1408 C CA . PRO A 1 180 ? 8.474 67.941 8.767 1.00 63.47 180 PRO A CA 1
ATOM 1409 C C . PRO A 1 180 ? 7.603 69.006 9.446 1.00 63.47 180 PRO A C 1
ATOM 1411 O O . PRO A 1 180 ? 6.461 69.234 9.054 1.00 63.47 180 PRO A O 1
ATOM 1414 N N . LYS A 1 181 ? 8.152 69.626 10.493 1.00 62.72 181 LYS A N 1
ATOM 1415 C CA . LYS A 1 181 ? 7.564 70.786 11.167 1.00 62.72 181 LYS A CA 1
ATOM 1416 C C . LYS A 1 181 ? 7.793 72.024 10.303 1.00 62.72 181 LYS A C 1
ATOM 1418 O O . LYS A 1 181 ? 8.920 72.259 9.874 1.00 62.72 181 LYS A O 1
ATOM 1423 N N . ASP A 1 182 ? 6.726 72.782 10.085 1.00 58.75 182 ASP A N 1
ATOM 1424 C CA . ASP A 1 182 ? 6.771 74.137 9.547 1.00 58.75 182 ASP A CA 1
ATOM 1425 C C . ASP A 1 182 ? 7.615 75.023 10.477 1.00 58.75 182 ASP A C 1
ATOM 1427 O O . ASP A 1 182 ? 7.285 75.179 11.654 1.00 58.75 182 ASP A O 1
ATOM 1431 N N . GLU A 1 183 ? 8.710 75.581 9.960 1.00 63.81 183 GLU A N 1
ATOM 1432 C CA . GLU A 1 183 ? 9.439 76.677 10.599 1.00 63.81 183 GLU A CA 1
ATOM 1433 C C . GLU A 1 183 ? 9.301 77.945 9.751 1.00 63.81 183 GLU A C 1
ATOM 1435 O O . GLU A 1 183 ? 9.531 77.958 8.539 1.00 63.81 183 GLU A O 1
ATOM 1440 N N . ASP A 1 184 ? 8.868 78.990 10.448 1.00 56.06 184 ASP A N 1
ATOM 1441 C CA . ASP A 1 184 ? 8.525 80.331 10.005 1.00 56.06 184 ASP A CA 1
ATOM 1442 C C . ASP A 1 184 ? 9.601 81.023 9.150 1.00 56.06 184 ASP A C 1
ATOM 1444 O O . ASP A 1 184 ? 10.773 81.112 9.524 1.00 56.06 184 ASP A O 1
ATOM 1448 N N . MET A 1 185 ? 9.173 81.633 8.039 1.00 61.78 185 MET A N 1
ATOM 1449 C CA . MET A 1 185 ? 9.946 82.662 7.339 1.00 61.78 185 MET A CA 1
ATOM 1450 C C . MET A 1 185 ? 9.566 84.057 7.867 1.00 61.78 185 MET A C 1
ATOM 1452 O O . MET A 1 185 ? 8.385 84.408 7.822 1.00 61.78 185 MET A O 1
ATOM 1456 N N . PRO A 1 186 ? 10.527 84.884 8.317 1.00 67.44 186 PRO A N 1
ATOM 1457 C CA . PRO A 1 186 ? 10.270 86.279 8.657 1.00 67.44 186 PRO A CA 1
ATOM 1458 C C . PRO A 1 186 ? 10.226 87.176 7.405 1.00 67.44 186 PRO A C 1
ATOM 1460 O O . PRO A 1 186 ? 11.011 86.990 6.472 1.00 67.44 186 PRO A O 1
ATOM 1463 N N . PHE A 1 187 ? 9.327 88.166 7.428 1.00 58.12 187 PHE A N 1
ATOM 1464 C CA . PHE A 1 187 ? 9.376 89.380 6.601 1.00 58.12 187 PHE A CA 1
ATOM 1465 C C . PHE A 1 187 ? 10.116 90.497 7.341 1.00 58.12 187 PHE A C 1
ATOM 1467 O O . PHE A 1 187 ? 9.945 90.586 8.580 1.00 58.12 187 PHE A O 1
#

Secondary structure (DSSP, 8-state):
-----HHHHHHGGG-------SSEE---TT-EEEEEEEEEEEEEEEETTTTEEE---TT-TTPEEEEEEEEEEEPTTS-EEEEEEEEEHHHHHHHHHHHHHH-SSEEEEEEEE-SSTTT-EEEEEEEEEEEPPHHHHHHHHTS----TTTTTTT--THHHHHHHHHTSS-SS---PPPPPPP-PPP-

Sequence (187 aa):
MERISPDEMEELSQKTESSNDGVAIKLKDGDDFNGVIVGKYKIYYNNFNLKKSVSVDPGQPGWNTRCKFNVAVLNKDGSFTMKVFDCSKTVAKSVVDCLKKWGQDRVLNVSRSGSTKDDTVYVVVPHPDGKLTPEMEAKIDELQTWDLSMYIDGKTPEKQEEQKTMMAFDTSTMNEVPAPKDEDMPF

Radius of gyration: 25.67 Å; chains: 1; bounding box: 39×118×51 Å

Foldseek 3Di:
DDDDDPVNVVVVVPPDPPVPVDLEDDAAAFDKWKWAFDDDKQKWWAQPVVRFIGSDDPDDPRIFIKMKTWIQTQDPVRATDTHIYIGGPVVVVVQVVQCVVPNSQFIWMWHWHDHDPVPIDIDIHTDPPTGHDPVNVVNVVPDDHDDPVCVRGPNRVPVVVVVVVVVVPPDPDDDDDDDDDDDDDDD

pLDDT: mean 73.92, std 18.94, range [32.31, 93.56]